Protein AF-A0ABD2CGH9-F1 (afdb_monomer_lite)

InterPro domains:
  IPR011611 Carbohydrate kinase PfkB [PF00294] (59-188)
  IPR029056 Ribokinase-like [G3DSA:3.40.1190.20] (50-191)
  IPR029056 Ribokinase-like [SSF53613] (57-189)

Sequence (191 aa):
MHREKSKSGDYGNCKKWGISLGRRKKENDEEEKEEKEEEEVEEEGGGGGESMHASLDGRMHAGHGRQSCGGVGRNVADALIKLGAHDTRFISVVGNDEPGTAIFQSLKGGGGTLKRSSDVSTASCTVVVDAKGECCFIVGEMEAFAAIDINLIRKYQTQLEAASIIVIDANLPAETMALTLDIASHAKIPG

Structure (mmCIF, N/CA/C/O backbone):
data_AF-A0ABD2CGH9-F1
#
_entry.id   AF-A0ABD2CGH9-F1
#
loop_
_atom_site.group_PDB
_atom_site.id
_atom_site.type_symbol
_atom_site.label_atom_id
_atom_site.label_alt_id
_atom_site.label_comp_id
_atom_site.label_asym_id
_atom_site.label_entity_id
_atom_site.label_seq_id
_atom_site.pdbx_PDB_ins_code
_atom_site.Cartn_x
_atom_site.Cartn_y
_atom_site.Cartn_z
_atom_site.occupancy
_atom_site.B_iso_or_equiv
_atom_site.auth_seq_id
_atom_site.auth_comp_id
_atom_site.auth_asym_id
_atom_site.auth_atom_id
_atom_site.pdbx_PDB_model_num
ATOM 1 N N . MET A 1 1 ? 20.293 53.505 -8.451 1.00 36.25 1 MET A N 1
ATOM 2 C CA . MET A 1 1 ? 19.397 53.484 -9.627 1.00 36.25 1 MET A CA 1
ATOM 3 C C . MET A 1 1 ? 20.113 52.704 -10.725 1.00 36.25 1 MET A C 1
ATOM 5 O O . MET A 1 1 ? 21.212 53.107 -11.068 1.00 36.25 1 MET A O 1
ATOM 9 N N . HIS A 1 2 ? 19.507 51.605 -11.204 1.00 28.83 2 HIS A N 1
ATOM 10 C CA . HIS A 1 2 ? 19.951 50.703 -12.293 1.00 28.83 2 HIS A CA 1
ATOM 11 C C . HIS A 1 2 ? 21.218 49.854 -12.075 1.00 28.83 2 HIS A C 1
ATOM 13 O O . HIS A 1 2 ? 22.191 50.335 -11.522 1.00 28.83 2 HIS A O 1
ATOM 19 N N . ARG A 1 3 ? 21.340 48.612 -12.566 1.00 29.73 3 ARG A N 1
ATOM 20 C CA . ARG A 1 3 ? 20.429 47.532 -13.017 1.00 29.73 3 ARG A CA 1
ATOM 21 C C . ARG A 1 3 ? 21.360 46.328 -13.247 1.00 29.73 3 ARG A C 1
ATOM 23 O O . ARG A 1 3 ? 22.384 46.489 -13.908 1.00 29.73 3 ARG A O 1
ATOM 30 N N . GLU A 1 4 ? 21.018 45.160 -12.715 1.00 31.20 4 GLU A N 1
ATOM 31 C CA . GLU A 1 4 ? 21.734 43.900 -12.946 1.00 31.20 4 GLU A CA 1
ATOM 32 C C . GLU A 1 4 ? 21.699 43.472 -14.422 1.00 31.20 4 GLU A C 1
ATOM 34 O O . GLU A 1 4 ? 20.716 43.696 -15.135 1.00 31.20 4 GLU A O 1
ATOM 39 N N . LYS A 1 5 ? 22.763 42.792 -14.860 1.00 31.66 5 LYS A N 1
ATOM 40 C CA . LYS A 1 5 ? 22.749 41.881 -16.009 1.00 31.66 5 LYS A CA 1
ATOM 41 C C . LYS A 1 5 ? 23.450 40.585 -15.601 1.00 31.66 5 LYS A C 1
ATOM 43 O O . LYS A 1 5 ? 24.67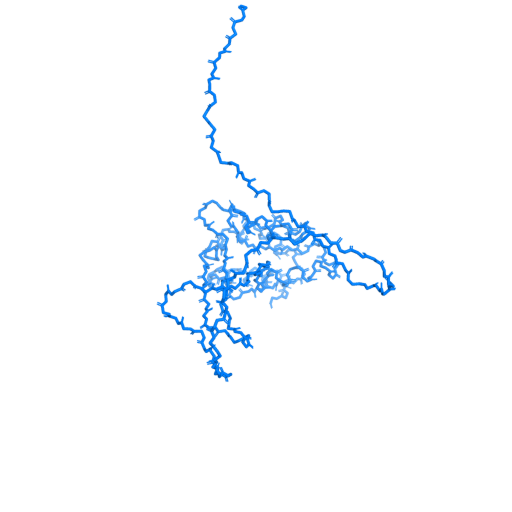2 40.502 -15.669 1.00 31.66 5 LYS A O 1
ATOM 48 N N . SER A 1 6 ? 22.675 39.582 -15.203 1.00 32.91 6 SER A N 1
ATOM 49 C CA . SER A 1 6 ? 23.096 38.181 -15.204 1.00 32.91 6 SER A CA 1
ATOM 50 C C . SER A 1 6 ? 22.719 37.564 -16.554 1.00 32.91 6 SER A C 1
ATOM 52 O O . SER A 1 6 ? 21.614 37.761 -17.062 1.00 32.91 6 SER A O 1
ATOM 54 N N . LYS A 1 7 ? 23.678 36.882 -17.187 1.00 34.38 7 LYS A N 1
ATOM 55 C CA . LYS A 1 7 ? 23.459 36.106 -18.410 1.00 34.38 7 LYS A CA 1
ATOM 56 C C . LYS A 1 7 ? 22.973 34.710 -18.033 1.00 34.38 7 LYS A C 1
ATOM 58 O O . LYS A 1 7 ? 23.550 34.056 -17.170 1.00 34.38 7 LYS A O 1
ATOM 63 N N . SER A 1 8 ? 21.914 34.313 -18.719 1.00 31.30 8 SER A N 1
ATOM 64 C CA . SER A 1 8 ? 21.252 33.016 -18.733 1.00 31.30 8 SER A CA 1
ATOM 65 C C . SER A 1 8 ? 22.154 31.918 -19.303 1.00 31.30 8 SER A C 1
ATOM 67 O O . SER A 1 8 ? 22.686 32.070 -20.403 1.00 31.30 8 SER A O 1
ATOM 69 N N . GLY A 1 9 ? 22.283 30.815 -18.566 1.00 30.45 9 GLY A N 1
ATOM 70 C CA . GLY A 1 9 ? 22.695 29.514 -19.086 1.00 30.45 9 GLY A CA 1
ATOM 71 C C . GLY A 1 9 ? 21.442 28.694 -19.365 1.00 30.45 9 GLY A C 1
ATOM 72 O O . GLY A 1 9 ? 20.690 28.381 -18.447 1.00 30.45 9 GLY A O 1
ATOM 73 N N . ASP A 1 10 ? 21.216 28.446 -20.645 1.00 31.41 10 ASP A N 1
ATOM 74 C CA . ASP A 1 10 ? 20.105 27.715 -21.237 1.00 31.41 10 ASP A CA 1
ATOM 75 C C . ASP A 1 10 ? 20.426 26.214 -21.210 1.00 31.41 10 ASP A C 1
ATOM 77 O O . ASP A 1 10 ? 21.454 25.793 -21.741 1.00 31.41 10 ASP A O 1
ATOM 81 N N . TYR A 1 11 ? 19.580 25.415 -20.562 1.00 32.00 11 TYR A N 1
ATOM 82 C CA . TYR A 1 11 ? 19.571 23.964 -20.715 1.00 32.00 11 TYR A CA 1
ATOM 83 C C . TYR A 1 11 ? 18.130 23.474 -20.754 1.00 32.00 11 TYR A C 1
ATOM 85 O O . TYR A 1 11 ? 17.391 23.569 -19.778 1.00 32.00 11 TYR A O 1
ATOM 93 N N . GLY A 1 12 ? 17.799 22.843 -21.877 1.00 28.53 12 GLY A N 1
ATOM 94 C CA . GLY A 1 12 ? 16.924 21.681 -21.861 1.00 28.53 12 GLY A CA 1
ATOM 95 C C . GLY A 1 12 ? 15.449 21.986 -22.034 1.00 28.53 12 GLY A C 1
ATOM 96 O O . GLY A 1 12 ? 14.645 21.791 -21.131 1.00 28.53 12 GLY A O 1
ATOM 97 N N . ASN A 1 13 ? 15.115 22.382 -23.257 1.00 27.69 13 ASN A N 1
ATOM 98 C CA . ASN A 1 13 ? 13.826 22.222 -23.916 1.00 27.69 13 ASN A CA 1
ATOM 99 C C . ASN A 1 13 ? 13.112 20.911 -23.500 1.00 27.69 13 ASN A C 1
ATOM 101 O O . ASN A 1 13 ? 13.360 19.842 -24.060 1.00 27.69 13 ASN A O 1
ATOM 105 N N . CYS A 1 14 ? 12.225 20.992 -22.506 1.00 26.69 14 CYS A N 1
ATOM 106 C CA . CYS A 1 14 ? 11.329 19.906 -22.134 1.00 26.69 14 CYS A CA 1
ATOM 107 C C . CYS A 1 14 ? 10.221 19.852 -23.191 1.00 26.69 14 CYS A C 1
ATOM 109 O O . CYS A 1 14 ? 9.248 20.612 -23.147 1.00 26.69 14 CYS A O 1
ATOM 111 N N . LYS A 1 15 ? 10.416 19.002 -24.206 1.00 30.06 15 LYS A N 1
ATOM 112 C CA . LYS A 1 15 ? 9.392 18.711 -25.207 1.00 30.06 15 LYS A CA 1
ATOM 113 C C . LYS A 1 15 ? 8.159 18.157 -24.483 1.00 30.06 15 LYS A C 1
ATOM 115 O O . LYS A 1 15 ? 8.192 17.073 -23.906 1.00 30.06 15 LYS A O 1
ATOM 120 N N . LYS A 1 16 ? 7.087 18.953 -24.508 1.00 26.23 16 LYS A N 1
ATOM 121 C CA . LYS A 1 16 ? 5.715 18.592 -24.135 1.00 26.23 16 LYS A CA 1
ATOM 122 C C . LYS A 1 16 ? 5.336 17.239 -24.746 1.00 26.23 16 LYS A C 1
ATOM 124 O O . LYS A 1 16 ? 5.300 17.128 -25.966 1.00 26.23 16 LYS A O 1
ATOM 129 N N . TRP A 1 17 ? 4.915 16.289 -23.918 1.00 23.52 17 TRP A N 1
ATOM 130 C CA . TRP A 1 17 ? 3.978 15.246 -24.334 1.00 23.52 17 TRP A CA 1
ATOM 131 C C . TRP A 1 17 ? 2.638 15.543 -23.665 1.00 23.52 17 TRP A C 1
ATOM 133 O O . TRP A 1 17 ? 2.460 15.359 -22.464 1.00 23.52 17 TRP A O 1
ATOM 143 N N . GLY A 1 18 ? 1.730 16.127 -24.447 1.00 24.75 18 GLY A N 1
ATOM 144 C CA . GLY A 1 18 ? 0.342 16.363 -24.070 1.00 24.75 18 GLY A CA 1
ATOM 145 C C . GLY A 1 18 ? -0.521 15.165 -24.455 1.00 24.75 18 GLY A C 1
ATOM 146 O O . GLY A 1 18 ? -0.383 14.610 -25.540 1.00 24.75 18 GLY A O 1
ATOM 147 N N . ILE A 1 19 ? -1.418 14.786 -23.550 1.00 21.94 19 ILE A N 1
ATOM 148 C CA . ILE A 1 19 ? -2.481 13.802 -23.760 1.00 21.94 19 ILE A CA 1
ATOM 149 C C . ILE A 1 19 ? -3.500 14.369 -24.761 1.00 21.94 19 ILE A C 1
ATOM 151 O O . ILE A 1 19 ? -3.940 15.507 -24.605 1.00 21.94 19 ILE A O 1
ATOM 155 N N . SER A 1 20 ? -3.950 13.555 -25.718 1.00 23.47 20 SER A N 1
ATOM 156 C CA . SER A 1 20 ? -5.209 13.773 -26.439 1.00 23.47 20 SER A CA 1
ATOM 157 C C . SER A 1 20 ? -6.052 12.496 -26.394 1.00 23.47 20 SER A C 1
ATOM 159 O O . SER A 1 20 ? -5.605 11.421 -26.789 1.00 23.47 20 SER A O 1
ATOM 161 N N . LEU A 1 21 ? -7.266 12.618 -25.851 1.00 25.00 21 LEU A N 1
ATOM 162 C CA . LEU A 1 21 ? -8.317 11.600 -25.844 1.00 25.00 21 LEU A CA 1
ATOM 163 C C . LEU A 1 21 ? -9.212 11.798 -27.075 1.00 25.00 21 LEU A C 1
ATOM 165 O O . LEU A 1 21 ? -9.715 12.899 -27.284 1.00 25.00 21 LEU A O 1
ATOM 169 N N . GLY A 1 22 ? -9.515 10.724 -27.810 1.00 24.78 22 GLY A N 1
ATOM 170 C CA . GLY A 1 22 ? -10.530 10.723 -28.871 1.00 24.78 22 GLY A CA 1
ATOM 171 C C . GLY A 1 22 ? -11.381 9.448 -28.856 1.00 24.78 22 GLY A C 1
ATOM 172 O O . GLY A 1 22 ? -10.868 8.347 -29.039 1.00 24.78 22 GLY A O 1
ATOM 173 N N . ARG A 1 23 ? -12.693 9.585 -28.610 1.00 24.39 23 ARG A N 1
ATOM 174 C CA . ARG A 1 23 ? -13.708 8.511 -28.697 1.00 24.39 23 ARG A CA 1
ATOM 175 C C . ARG A 1 23 ? -14.078 8.210 -30.166 1.00 24.39 23 ARG A C 1
ATOM 177 O O . ARG A 1 23 ? -14.249 9.136 -30.946 1.00 24.39 23 ARG A O 1
ATOM 184 N N . ARG A 1 24 ? -14.332 6.930 -30.495 1.00 23.77 24 ARG A N 1
ATOM 185 C CA . ARG A 1 24 ? -15.142 6.450 -31.658 1.00 23.77 24 ARG A CA 1
ATOM 186 C C . ARG A 1 24 ? -16.606 6.929 -31.509 1.00 23.77 24 ARG A C 1
ATOM 188 O O . ARG A 1 24 ? -17.055 7.010 -30.369 1.00 23.77 24 ARG A O 1
ATOM 195 N N . LYS A 1 25 ? -17.455 7.209 -32.514 1.00 28.75 25 LYS A N 1
ATOM 196 C CA . LYS A 1 25 ? -17.687 6.765 -33.920 1.00 28.75 25 LYS A CA 1
ATOM 197 C C . LYS A 1 25 ? -18.629 7.826 -34.581 1.00 28.75 25 LYS A C 1
ATOM 199 O O . LYS A 1 25 ? -19.409 8.414 -33.836 1.00 28.75 25 LYS A O 1
ATOM 204 N N . LYS A 1 26 ? -18.641 8.095 -35.898 1.00 28.45 26 LYS A N 1
ATOM 205 C CA . LYS A 1 26 ? -19.394 7.413 -36.988 1.00 28.45 26 LYS A CA 1
ATOM 206 C C . LYS A 1 26 ? -19.057 8.062 -38.355 1.00 28.45 26 LYS A C 1
ATOM 208 O O . LYS A 1 26 ? -18.653 9.216 -38.378 1.00 28.45 26 LYS A O 1
ATOM 213 N N . GLU A 1 27 ? -19.263 7.284 -39.419 1.00 32.00 27 GLU A N 1
ATOM 214 C CA . GLU A 1 27 ? -19.057 7.546 -40.859 1.00 32.00 27 GLU A CA 1
ATOM 215 C C . GLU A 1 27 ? -19.671 8.855 -41.394 1.00 32.00 27 GLU A C 1
ATOM 217 O O . GLU A 1 27 ? -20.805 9.188 -41.047 1.00 32.00 27 GLU A O 1
ATOM 222 N N . ASN A 1 28 ? -18.926 9.552 -42.263 1.00 27.97 28 ASN A N 1
ATOM 223 C CA . ASN A 1 28 ? -19.323 9.919 -43.631 1.00 27.97 28 ASN A CA 1
ATOM 224 C C . ASN A 1 28 ? -18.117 10.502 -44.396 1.00 27.97 28 ASN A C 1
ATOM 226 O O . ASN A 1 28 ? -17.175 10.999 -43.781 1.00 27.97 28 ASN A O 1
ATOM 230 N N . ASP A 1 29 ? -18.178 10.333 -45.714 1.00 30.34 29 ASP A N 1
ATOM 231 C CA . ASP A 1 29 ? -17.123 10.415 -46.730 1.00 30.34 29 ASP A CA 1
ATOM 232 C C . ASP A 1 29 ? -16.525 11.813 -47.001 1.00 30.34 29 ASP A C 1
ATOM 234 O O . ASP A 1 29 ? -17.114 12.819 -46.613 1.00 30.34 29 ASP A O 1
ATOM 238 N N . GLU A 1 30 ? -15.410 11.803 -47.762 1.00 30.58 30 GLU A N 1
ATOM 239 C CA . GLU A 1 30 ? -14.770 12.926 -48.496 1.00 30.58 30 GLU A CA 1
ATOM 240 C C . GLU A 1 30 ? -14.028 13.935 -47.573 1.00 30.58 30 GLU A C 1
ATOM 242 O O . GLU A 1 30 ? -14.586 14.426 -46.606 1.00 30.58 30 GLU A O 1
ATOM 247 N N . GLU A 1 31 ? -12.729 14.251 -47.669 1.00 30.86 31 GLU A N 1
ATOM 248 C CA . GLU A 1 31 ? -11.847 14.567 -48.801 1.00 30.86 31 GLU A CA 1
ATOM 249 C C . GLU A 1 31 ? -10.366 14.643 -48.327 1.00 30.86 31 GLU A C 1
ATOM 251 O O . GLU A 1 31 ? -10.095 14.949 -47.169 1.00 30.86 31 GLU A O 1
ATOM 256 N N . GLU A 1 32 ? -9.457 14.376 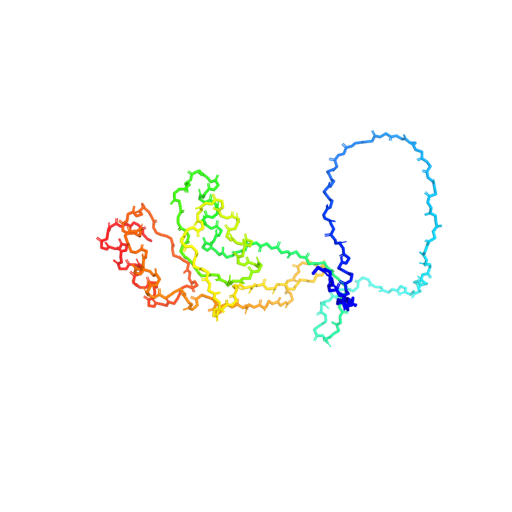-49.279 1.00 29.23 32 GLU A N 1
ATOM 257 C CA . GLU A 1 32 ? -8.097 14.927 -49.523 1.00 29.23 32 GLU A CA 1
ATOM 258 C C . GLU A 1 32 ? -7.033 14.947 -48.399 1.00 29.23 32 GLU A C 1
ATOM 260 O O . GLU A 1 32 ? -7.198 15.538 -47.343 1.00 29.23 32 GLU A O 1
ATOM 265 N N . LYS A 1 33 ? -5.941 14.169 -48.506 1.00 26.38 33 LYS A N 1
ATOM 266 C CA . LYS A 1 33 ? -4.719 14.323 -49.344 1.00 26.38 33 LYS A CA 1
ATOM 267 C C . LYS A 1 33 ? -3.802 15.477 -48.907 1.00 26.38 33 LYS A C 1
ATOM 269 O O . LYS A 1 33 ? -4.254 16.598 -48.769 1.00 26.38 33 LYS A O 1
ATOM 274 N N . GLU A 1 34 ? -2.504 15.144 -48.860 1.00 28.20 34 GLU A N 1
ATOM 275 C CA . GLU A 1 34 ? -1.331 15.960 -48.475 1.00 28.20 34 GLU A CA 1
ATOM 276 C C . GLU A 1 34 ? -1.133 15.970 -46.946 1.00 28.20 34 GLU A C 1
ATOM 278 O O . GLU A 1 34 ? -2.019 16.342 -46.199 1.00 28.20 34 GLU A O 1
ATOM 283 N N . GLU A 1 35 ? -0.068 15.417 -46.367 1.00 31.38 35 GLU A N 1
ATOM 284 C CA . GLU A 1 35 ? 1.346 15.543 -46.713 1.00 31.38 35 GLU A CA 1
ATOM 285 C C . GLU A 1 35 ? 2.062 14.179 -46.631 1.00 31.38 35 GLU A C 1
ATOM 287 O O . GLU A 1 35 ? 1.964 13.440 -45.650 1.00 31.38 35 GLU A O 1
ATOM 292 N N . LYS A 1 36 ? 2.775 13.842 -47.709 1.00 27.47 36 LYS A N 1
ATOM 293 C CA . LYS A 1 36 ? 3.824 12.823 -47.738 1.00 27.47 36 LYS A CA 1
ATOM 294 C C . LYS A 1 36 ? 5.134 13.526 -47.418 1.00 27.47 36 LYS A C 1
ATOM 296 O O . LYS A 1 36 ? 5.447 14.476 -48.121 1.00 27.47 36 LYS A O 1
ATOM 301 N N . GLU A 1 37 ? 5.877 13.008 -46.453 1.00 29.98 37 GLU A N 1
ATOM 302 C CA . GLU A 1 37 ? 7.336 12.831 -46.466 1.00 29.98 37 GLU A CA 1
ATOM 303 C C . GLU A 1 37 ? 7.746 12.434 -45.048 1.00 29.98 37 GLU A C 1
ATOM 305 O O . GLU A 1 37 ? 7.591 13.228 -44.132 1.00 29.98 37 GLU A O 1
ATOM 310 N N . GLU A 1 38 ? 8.181 11.185 -44.863 1.00 30.69 38 GLU A N 1
ATOM 311 C CA . GLU A 1 38 ? 9.367 10.829 -44.070 1.00 30.69 38 GLU A CA 1
ATOM 312 C C . GLU A 1 38 ? 9.548 9.297 -44.036 1.00 30.69 38 GLU A C 1
ATOM 314 O O . GLU A 1 38 ? 8.655 8.545 -43.653 1.00 30.69 38 GLU A O 1
ATOM 319 N N . GLU A 1 39 ? 10.734 8.894 -44.503 1.00 30.09 39 GLU A N 1
ATOM 320 C CA . GLU A 1 39 ? 11.463 7.634 -44.294 1.00 30.09 39 GLU A CA 1
ATOM 321 C C . GLU A 1 39 ? 10.817 6.293 -44.689 1.00 30.09 39 GLU A C 1
ATOM 323 O O . GLU A 1 39 ? 10.213 5.573 -43.896 1.00 30.09 39 GLU A O 1
ATOM 328 N N . GLU A 1 40 ? 11.119 5.881 -45.926 1.00 26.98 40 GLU A N 1
ATOM 329 C CA . GLU A 1 40 ? 11.309 4.471 -46.271 1.00 26.98 40 GLU A CA 1
ATOM 330 C C . GLU A 1 40 ? 12.522 3.924 -45.497 1.00 26.98 40 GLU A C 1
ATOM 332 O O . GLU A 1 40 ? 13.662 4.314 -45.751 1.00 26.98 40 GLU A O 1
ATOM 337 N N . VAL A 1 41 ? 12.283 2.998 -44.569 1.00 31.56 41 VAL A N 1
ATOM 338 C CA . VAL A 1 41 ? 13.291 2.016 -44.159 1.00 31.5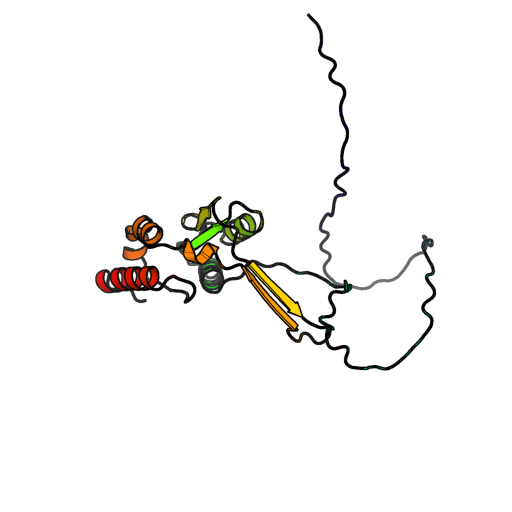6 41 VAL A CA 1
ATOM 339 C C . VAL A 1 41 ? 12.829 0.675 -44.709 1.00 31.56 41 VAL A C 1
ATOM 341 O O . VAL A 1 41 ? 11.741 0.203 -44.386 1.00 31.56 41 VAL A O 1
ATOM 344 N N . GLU A 1 42 ? 13.647 0.112 -45.592 1.00 30.66 42 GLU A N 1
ATOM 345 C CA . GLU A 1 42 ? 13.445 -1.181 -46.238 1.00 30.66 42 GLU A CA 1
ATOM 346 C C . GLU A 1 42 ? 13.230 -2.286 -45.193 1.00 30.66 42 GLU A C 1
ATOM 348 O O . GLU A 1 42 ? 14.104 -2.573 -44.373 1.00 30.66 42 GLU A O 1
ATOM 353 N N . GLU A 1 43 ? 12.062 -2.928 -45.236 1.00 33.72 43 GLU A N 1
ATOM 354 C CA . GLU A 1 43 ? 11.781 -4.161 -44.506 1.00 33.72 43 GLU A CA 1
ATOM 355 C C . GLU A 1 43 ? 11.944 -5.333 -45.487 1.00 33.72 43 GLU A C 1
ATOM 357 O O . GLU A 1 43 ? 11.011 -5.734 -46.184 1.00 33.72 43 GLU A O 1
ATOM 362 N N . GLU A 1 44 ? 13.163 -5.869 -45.585 1.00 34.59 44 GLU A N 1
ATOM 363 C CA . GLU A 1 44 ? 13.398 -7.168 -46.215 1.00 34.59 44 GLU A CA 1
ATOM 364 C C . GLU A 1 44 ? 13.434 -8.280 -45.160 1.00 34.59 44 GLU A C 1
ATOM 366 O O . GLU A 1 44 ? 14.259 -8.269 -44.247 1.00 34.59 44 GLU A O 1
ATOM 371 N N . GLY A 1 45 ? 12.600 -9.305 -45.364 1.00 31.17 45 GLY A N 1
ATOM 372 C CA . GLY A 1 45 ? 12.904 -10.665 -44.912 1.00 31.17 45 GLY A CA 1
ATOM 373 C C . GLY A 1 45 ? 11.872 -11.301 -43.987 1.00 31.17 45 GLY A C 1
ATOM 374 O O . GLY A 1 45 ? 11.989 -11.243 -42.769 1.00 31.17 45 GLY A O 1
ATOM 375 N N . GLY A 1 46 ? 10.892 -11.988 -44.580 1.00 31.69 46 GLY A N 1
ATOM 376 C CA . GLY A 1 46 ? 9.929 -12.813 -43.859 1.00 31.69 46 GLY A CA 1
ATOM 377 C C . GLY A 1 46 ? 10.528 -14.022 -43.129 1.00 31.69 46 GLY A C 1
ATOM 378 O O . GLY A 1 46 ? 11.594 -14.531 -43.468 1.00 31.69 46 GLY A O 1
ATOM 379 N N . GLY A 1 47 ? 9.763 -14.544 -42.171 1.00 30.81 47 GLY A N 1
ATOM 380 C CA . GLY A 1 47 ? 10.026 -15.835 -41.547 1.00 30.81 47 GLY A CA 1
ATOM 381 C C . GLY A 1 47 ? 9.144 -16.086 -40.329 1.00 30.81 47 GLY A C 1
ATOM 382 O O . GLY A 1 47 ? 9.385 -15.508 -39.284 1.00 30.81 47 GLY A O 1
ATOM 383 N N . GLY A 1 48 ? 8.153 -16.971 -40.486 1.00 30.16 48 GLY A N 1
ATOM 384 C CA . GLY A 1 48 ? 7.600 -17.812 -39.418 1.00 30.16 48 GLY A CA 1
ATOM 385 C C . GLY A 1 48 ? 6.839 -17.121 -38.284 1.00 30.16 48 GLY A C 1
ATOM 386 O O . GLY A 1 48 ? 7.400 -16.399 -37.472 1.00 30.16 48 GLY A O 1
ATOM 387 N N . GLY A 1 49 ? 5.559 -17.471 -38.135 1.00 38.00 49 GLY A N 1
ATOM 388 C CA . GLY A 1 49 ? 4.832 -17.319 -36.873 1.00 38.00 49 GLY A CA 1
ATOM 389 C C . GLY A 1 49 ? 5.394 -18.260 -35.806 1.00 38.00 49 GLY A C 1
ATOM 390 O O . GLY A 1 49 ? 4.733 -19.215 -35.407 1.00 38.00 49 GLY A O 1
ATOM 391 N N . GLU A 1 50 ? 6.630 -18.021 -35.380 1.00 44.47 50 GLU A N 1
ATOM 392 C CA . GLU A 1 50 ? 7.207 -18.648 -34.207 1.00 44.47 50 GLU A CA 1
ATOM 393 C C . GLU A 1 50 ? 6.831 -17.827 -32.979 1.00 44.47 50 GLU A C 1
ATOM 395 O O . GLU A 1 50 ? 6.872 -16.597 -32.953 1.00 44.47 50 GLU A O 1
ATOM 400 N N . SER A 1 51 ? 6.415 -18.548 -31.947 1.00 45.28 51 SER A N 1
ATOM 401 C CA . SER A 1 51 ? 6.171 -18.038 -30.610 1.00 45.28 51 SER A CA 1
ATOM 402 C C . SER A 1 51 ? 7.434 -17.346 -30.082 1.00 45.28 51 SER A C 1
ATOM 404 O O . SER A 1 51 ? 8.264 -17.998 -29.449 1.00 45.28 51 SER A O 1
ATOM 406 N N . MET A 1 52 ? 7.571 -16.038 -30.312 1.00 51.34 52 MET A N 1
ATOM 407 C CA . MET A 1 52 ? 8.591 -15.215 -29.667 1.00 51.34 52 MET A CA 1
ATOM 408 C C . MET A 1 52 ? 8.280 -15.139 -28.172 1.00 51.34 52 MET A C 1
ATOM 410 O O . MET A 1 52 ? 7.562 -14.260 -27.705 1.00 51.34 52 MET A O 1
ATOM 414 N N . HIS A 1 53 ? 8.787 -16.114 -27.425 1.00 62.22 53 HIS A N 1
ATOM 415 C CA . HIS A 1 53 ? 8.907 -16.006 -25.983 1.00 62.22 53 HIS A CA 1
ATOM 416 C C . HIS A 1 53 ? 9.862 -14.846 -25.704 1.00 62.22 53 HIS A C 1
ATOM 418 O O . HIS A 1 53 ? 10.929 -14.784 -26.320 1.00 62.22 53 HIS A O 1
ATOM 424 N N . ALA A 1 54 ? 9.489 -13.928 -24.811 1.00 68.94 54 ALA A N 1
ATOM 425 C CA . ALA A 1 54 ? 10.363 -12.817 -24.452 1.00 68.94 54 ALA A CA 1
ATOM 426 C C . ALA A 1 54 ? 11.748 -13.360 -24.060 1.00 68.94 54 ALA A C 1
ATOM 428 O O . ALA A 1 54 ? 11.872 -14.202 -23.161 1.00 68.94 54 ALA A O 1
ATOM 429 N N . SER A 1 55 ? 12.783 -12.931 -24.781 1.00 77.81 55 SER A N 1
ATOM 430 C CA . SER A 1 55 ? 14.164 -13.309 -24.507 1.00 77.81 55 SER A CA 1
ATOM 431 C C . SER A 1 55 ? 14.703 -12.416 -23.397 1.00 77.81 55 SER A C 1
ATOM 433 O O . SER A 1 55 ? 14.825 -11.208 -23.569 1.00 77.81 55 SER A O 1
ATOM 435 N N . LEU A 1 56 ? 15.046 -12.996 -22.247 1.00 83.06 56 LEU A N 1
ATOM 436 C CA . LEU A 1 56 ? 15.687 -12.274 -21.141 1.00 83.06 56 LEU A CA 1
ATOM 437 C C . LEU A 1 56 ? 17.201 -12.152 -21.387 1.00 83.06 56 LEU A C 1
ATOM 439 O O . LEU A 1 56 ? 18.010 -12.627 -20.595 1.00 83.06 56 LEU A O 1
ATOM 443 N N . ASP A 1 57 ? 17.585 -11.569 -22.523 1.00 88.38 57 ASP A N 1
ATOM 444 C CA . ASP A 1 57 ? 18.972 -11.494 -23.008 1.00 88.38 57 ASP A CA 1
ATOM 445 C C . ASP A 1 57 ? 19.638 -10.124 -22.771 1.00 88.38 57 ASP A C 1
ATOM 447 O O . ASP A 1 57 ? 20.776 -9.895 -23.184 1.00 88.38 57 ASP A O 1
ATOM 451 N N . GLY A 1 58 ? 18.935 -9.218 -22.085 1.00 87.50 58 GLY A N 1
ATOM 452 C CA . GLY A 1 58 ? 19.418 -7.883 -21.730 1.00 87.50 58 GLY A CA 1
ATOM 453 C C . GLY A 1 58 ? 19.320 -6.848 -22.852 1.00 87.50 58 GLY A C 1
ATOM 454 O O . GLY A 1 58 ? 19.813 -5.732 -22.679 1.00 87.50 58 GLY A O 1
ATOM 455 N N . ARG A 1 59 ? 18.699 -7.177 -23.992 1.00 88.94 59 ARG A N 1
ATOM 456 C CA . ARG A 1 59 ? 18.464 -6.214 -25.075 1.00 88.94 59 ARG A CA 1
ATOM 457 C C . ARG A 1 59 ? 17.262 -5.315 -24.785 1.00 88.94 59 ARG A C 1
ATOM 459 O O . ARG A 1 59 ? 16.389 -5.620 -23.976 1.00 88.94 59 ARG A O 1
ATOM 466 N N . MET A 1 60 ? 17.223 -4.180 -25.478 1.00 88.06 60 MET A N 1
ATOM 467 C CA . MET A 1 60 ? 16.067 -3.289 -25.478 1.00 88.06 60 MET A CA 1
ATOM 468 C C . MET A 1 60 ? 15.033 -3.787 -26.489 1.00 88.06 60 MET A C 1
ATOM 470 O O . MET A 1 60 ? 15.363 -4.018 -27.651 1.00 88.06 60 MET A O 1
ATOM 474 N N . HIS A 1 61 ? 13.779 -3.897 -26.056 1.00 86.75 61 HIS A N 1
ATOM 475 C CA . HIS A 1 61 ? 12.650 -4.263 -26.907 1.00 86.75 61 HIS A CA 1
ATOM 476 C C . HIS A 1 61 ? 11.684 -3.083 -27.042 1.00 86.75 61 HIS A C 1
ATOM 478 O O . HIS A 1 61 ? 11.446 -2.354 -26.076 1.00 86.75 61 HIS A O 1
ATOM 484 N N . ALA A 1 62 ? 11.113 -2.900 -28.233 1.00 89.56 62 ALA A N 1
ATOM 485 C CA . ALA A 1 62 ? 10.012 -1.964 -28.427 1.00 89.56 62 ALA A CA 1
ATOM 486 C C . ALA A 1 62 ? 8.756 -2.480 -27.705 1.00 89.56 62 ALA A C 1
ATOM 488 O O . ALA A 1 62 ? 8.459 -3.674 -27.731 1.00 89.56 62 ALA A O 1
ATOM 489 N N . GLY A 1 63 ? 8.008 -1.583 -27.065 1.00 89.75 63 GLY A N 1
ATOM 490 C CA . GLY A 1 63 ? 6.828 -1.957 -26.294 1.00 89.75 63 GLY A CA 1
ATOM 491 C C . GLY A 1 63 ? 6.032 -0.753 -25.808 1.00 89.75 63 GLY A C 1
ATOM 492 O O . GLY A 1 63 ? 6.406 0.396 -26.032 1.00 89.75 63 GLY A O 1
ATOM 493 N N . HIS A 1 64 ? 4.923 -1.033 -25.125 1.00 92.12 64 HIS A N 1
ATOM 494 C CA . HIS A 1 64 ? 4.045 -0.020 -24.548 1.00 92.12 64 HIS A CA 1
ATOM 495 C C . HIS A 1 64 ? 3.956 -0.202 -23.036 1.00 92.12 64 HIS A C 1
ATOM 497 O O . HIS A 1 64 ? 3.763 -1.314 -22.547 1.00 92.12 64 HIS A O 1
ATOM 503 N N . GLY A 1 65 ? 4.057 0.903 -22.300 1.00 92.50 65 GLY A N 1
ATOM 504 C CA . GLY A 1 65 ? 3.864 0.933 -20.855 1.00 92.50 65 GLY A CA 1
ATOM 505 C C . GLY A 1 65 ? 2.485 1.467 -20.483 1.00 92.50 65 GLY A C 1
ATOM 506 O O . GLY A 1 65 ? 1.951 2.369 -21.129 1.00 92.50 65 GLY A O 1
ATOM 507 N N . ARG A 1 66 ? 1.917 0.945 -19.396 1.00 94.31 66 ARG A N 1
ATOM 508 C CA . ARG A 1 66 ? 0.753 1.535 -18.733 1.00 94.31 66 ARG A CA 1
ATOM 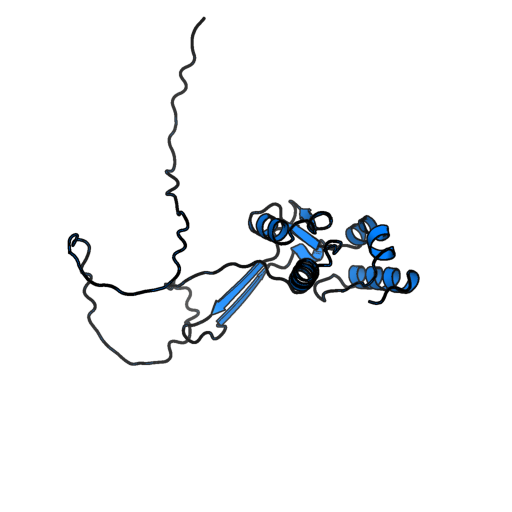509 C C . ARG A 1 66 ? 0.989 1.545 -17.234 1.00 94.31 66 ARG A C 1
ATOM 511 O O . ARG A 1 66 ? 1.460 0.564 -16.674 1.00 94.31 66 ARG A O 1
ATOM 518 N N . GLN A 1 67 ? 0.598 2.638 -16.591 1.00 94.12 67 GLN A N 1
ATOM 519 C CA . GLN A 1 67 ? 0.640 2.776 -15.141 1.00 94.12 67 GLN A CA 1
ATOM 520 C C . GLN A 1 67 ? -0.774 2.885 -14.572 1.00 94.12 67 GLN A C 1
ATOM 522 O O . GLN A 1 67 ? -1.700 3.395 -15.211 1.00 94.12 67 GLN A O 1
ATOM 527 N N . SER A 1 68 ? -0.944 2.381 -13.355 1.00 94.81 68 SER A N 1
ATOM 528 C CA . SER A 1 68 ? -2.183 2.485 -12.590 1.00 94.81 68 SER A CA 1
ATOM 529 C C . SER A 1 68 ? -1.886 2.398 -11.100 1.00 94.81 68 SER A C 1
ATOM 531 O O . SER A 1 68 ? -0.979 1.674 -10.698 1.00 94.81 68 SER A O 1
ATOM 533 N N . CYS A 1 69 ? -2.682 3.075 -10.274 1.00 95.12 69 CYS A N 1
ATOM 534 C CA . CYS A 1 69 ? -2.607 2.919 -8.824 1.00 95.12 69 CYS A CA 1
ATOM 535 C C . CYS A 1 69 ? -3.165 1.547 -8.416 1.00 95.12 69 CYS A C 1
ATOM 537 O O . CYS A 1 69 ? -4.360 1.298 -8.585 1.00 95.12 69 CYS A O 1
ATOM 539 N N . GLY A 1 70 ? -2.299 0.677 -7.896 1.00 92.94 70 GLY A N 1
ATOM 540 C CA . GLY A 1 70 ? -2.645 -0.666 -7.423 1.00 92.94 70 GLY A CA 1
ATOM 541 C C . GLY A 1 70 ? -2.586 -0.815 -5.899 1.00 92.94 70 GLY A C 1
ATOM 542 O O . GLY A 1 70 ? -2.641 0.169 -5.163 1.00 92.94 70 GLY A O 1
ATOM 543 N N . GLY A 1 71 ? -2.460 -2.065 -5.445 1.00 93.19 71 GLY A N 1
ATOM 544 C CA . GLY A 1 71 ? -2.449 -2.458 -4.032 1.00 93.19 71 GLY A CA 1
ATOM 545 C C . GLY A 1 71 ? -3.817 -2.953 -3.557 1.00 93.19 71 GLY A C 1
ATOM 546 O O . GLY A 1 71 ? -4.833 -2.301 -3.801 1.00 93.19 71 GLY A O 1
ATOM 547 N N . VAL A 1 72 ? -3.851 -4.108 -2.884 1.00 94.38 72 VAL A N 1
ATOM 548 C CA . VAL A 1 72 ? -5.105 -4.750 -2.448 1.00 94.38 72 VAL A CA 1
ATOM 549 C C . VAL A 1 72 ? -5.855 -3.842 -1.476 1.00 94.38 72 VAL A C 1
ATOM 551 O O . VAL A 1 72 ? -6.982 -3.446 -1.776 1.00 94.38 72 VAL A O 1
ATOM 554 N N . GLY A 1 73 ? -5.210 -3.409 -0.386 1.00 93.94 73 GLY A N 1
ATOM 555 C CA . GLY A 1 73 ? -5.827 -2.488 0.576 1.00 93.94 73 GLY A CA 1
ATOM 556 C C . GLY A 1 73 ? -6.310 -1.172 -0.054 1.00 93.94 73 GLY A C 1
ATOM 557 O O . GLY A 1 73 ? -7.424 -0.717 0.213 1.00 93.94 73 GLY A O 1
ATOM 558 N N . ARG A 1 74 ? -5.523 -0.591 -0.971 1.00 94.56 74 ARG A N 1
ATOM 559 C CA . ARG A 1 74 ? -5.899 0.632 -1.703 1.00 94.56 74 ARG A CA 1
ATOM 560 C C . ARG A 1 74 ? -7.128 0.406 -2.579 1.00 94.56 74 ARG A C 1
ATOM 562 O O . ARG A 1 74 ? -7.993 1.276 -2.640 1.00 94.56 74 ARG A O 1
ATOM 569 N N . ASN A 1 75 ? -7.207 -0.724 -3.280 1.00 95.00 75 ASN A N 1
ATOM 570 C CA . ASN A 1 75 ? -8.326 -1.037 -4.169 1.00 95.00 75 ASN A CA 1
ATOM 571 C C . ASN A 1 75 ? -9.622 -1.272 -3.395 1.00 95.00 75 ASN A C 1
ATOM 573 O O . ASN A 1 75 ? -10.672 -0.809 -3.838 1.00 95.00 75 ASN A O 1
ATOM 577 N N . VAL A 1 76 ? -9.545 -1.919 -2.229 1.00 94.44 76 VAL A N 1
ATOM 578 C CA . VAL A 1 76 ? -10.686 -2.035 -1.312 1.00 94.44 76 VAL A CA 1
ATOM 579 C C . VAL A 1 76 ? -11.155 -0.645 -0.877 1.00 94.44 76 VAL A C 1
ATOM 581 O O . VAL A 1 76 ? -12.335 -0.332 -1.015 1.00 94.44 76 VAL A O 1
ATOM 584 N N . ALA A 1 77 ? -10.239 0.224 -0.440 1.00 94.00 77 ALA A N 1
ATOM 585 C CA . ALA A 1 77 ? -10.589 1.583 -0.031 1.00 94.00 77 ALA A CA 1
ATOM 586 C C . ALA A 1 77 ? -11.209 2.410 -1.175 1.00 94.00 77 ALA A C 1
ATOM 588 O O . ALA A 1 77 ? -12.249 3.039 -0.993 1.00 94.00 77 ALA A O 1
ATOM 589 N N . ASP A 1 78 ? -10.613 2.382 -2.370 1.00 93.81 78 ASP A N 1
ATOM 590 C CA . ASP A 1 78 ? -11.123 3.074 -3.563 1.00 93.81 78 ASP A CA 1
ATOM 591 C C . ASP A 1 78 ? -12.524 2.571 -3.957 1.00 93.81 78 ASP A C 1
ATOM 593 O O . ASP A 1 78 ? -13.406 3.369 -4.281 1.00 93.81 78 ASP A O 1
ATOM 597 N N . ALA A 1 79 ? -12.765 1.258 -3.881 1.00 94.31 79 ALA A N 1
ATOM 598 C CA . ALA A 1 79 ? -14.077 0.674 -4.141 1.00 94.31 79 ALA A CA 1
ATOM 599 C C . ALA A 1 79 ? -15.128 1.136 -3.119 1.00 94.31 79 ALA A C 1
ATOM 601 O O . ALA A 1 79 ? -16.198 1.589 -3.521 1.00 94.31 79 ALA A O 1
ATOM 602 N N . LEU A 1 80 ? -14.818 1.091 -1.818 1.00 93.31 80 LEU A N 1
ATOM 603 C CA . LEU A 1 80 ? -15.724 1.546 -0.755 1.00 93.31 80 LEU A CA 1
ATOM 604 C C . LEU A 1 80 ? -16.094 3.027 -0.919 1.00 93.31 80 LEU A C 1
ATOM 606 O O . LEU A 1 80 ? -17.272 3.386 -0.866 1.00 93.31 80 LEU A O 1
ATOM 610 N N . ILE A 1 81 ? -15.110 3.879 -1.221 1.00 92.25 81 ILE A N 1
ATOM 611 C CA . ILE A 1 81 ? -15.330 5.309 -1.476 1.00 92.25 81 ILE A CA 1
ATOM 612 C C . ILE A 1 81 ? -16.251 5.515 -2.686 1.00 92.25 81 ILE A C 1
ATOM 614 O O . ILE A 1 81 ? -17.166 6.339 -2.633 1.00 92.25 81 ILE A O 1
ATOM 618 N N . LYS A 1 82 ? -16.039 4.764 -3.775 1.00 92.06 82 LYS A N 1
ATOM 619 C CA . LYS A 1 82 ? -16.876 4.830 -4.987 1.00 92.06 82 LYS A CA 1
ATOM 620 C C . LYS A 1 82 ? -18.296 4.305 -4.771 1.00 92.06 82 LYS A C 1
ATOM 622 O O . LYS A 1 82 ? -19.202 4.761 -5.462 1.00 92.06 82 LYS A O 1
ATOM 627 N N . LEU A 1 83 ? -18.487 3.384 -3.828 1.00 94.31 83 LEU A N 1
ATOM 628 C CA . LEU A 1 83 ? -19.794 2.842 -3.444 1.00 94.31 83 LEU A CA 1
ATOM 629 C C . LEU A 1 83 ? -20.558 3.732 -2.448 1.00 94.31 83 LEU A C 1
ATOM 631 O O . LEU A 1 83 ? -21.693 3.412 -2.107 1.00 94.31 83 LEU A O 1
ATOM 635 N N . GLY A 1 84 ? -19.976 4.854 -2.013 1.00 92.62 84 GLY A N 1
ATOM 636 C CA . GLY A 1 84 ? -20.642 5.849 -1.167 1.00 92.62 84 GLY A CA 1
ATOM 637 C C . GLY A 1 84 ? -20.188 5.870 0.295 1.00 92.62 84 GLY A C 1
ATOM 638 O O . GLY A 1 84 ? -20.629 6.738 1.045 1.00 92.62 84 GLY A O 1
ATOM 639 N N . ALA A 1 85 ? -19.271 4.987 0.707 1.00 91.50 85 ALA A N 1
ATOM 640 C CA . ALA A 1 85 ? -18.647 5.036 2.033 1.00 91.50 85 ALA A CA 1
ATOM 641 C C . ALA A 1 85 ? -17.537 6.104 2.063 1.00 91.50 85 ALA A C 1
ATOM 643 O O . ALA A 1 85 ? -16.340 5.811 2.116 1.00 91.50 85 ALA A O 1
ATOM 644 N N . HIS A 1 86 ? -17.928 7.374 1.948 1.00 89.19 86 HIS A N 1
ATOM 645 C CA . HIS A 1 86 ? -17.009 8.514 1.831 1.00 89.19 86 HIS A CA 1
ATOM 646 C C . HIS A 1 86 ? -16.158 8.762 3.089 1.00 89.19 86 HIS A C 1
ATOM 648 O O . HIS A 1 86 ? -15.148 9.466 3.040 1.00 89.19 86 HIS A O 1
ATOM 654 N N . ASP A 1 87 ? -16.544 8.181 4.221 1.00 89.19 87 ASP A N 1
ATOM 655 C CA . ASP A 1 87 ? -15.812 8.193 5.482 1.00 89.19 87 ASP A CA 1
ATOM 656 C C . ASP A 1 87 ? -14.743 7.090 5.588 1.00 89.19 87 ASP A C 1
ATOM 658 O O . ASP A 1 87 ? -14.016 7.049 6.581 1.00 89.19 87 ASP A O 1
ATOM 662 N N . THR A 1 88 ? -14.561 6.270 4.545 1.00 92.31 88 THR A N 1
ATOM 663 C CA . THR A 1 88 ? -13.466 5.293 4.457 1.00 92.31 88 THR A CA 1
ATOM 664 C C . THR A 1 88 ? -12.112 5.958 4.730 1.00 92.31 88 THR A C 1
ATOM 666 O O . THR A 1 88 ? -11.806 7.054 4.240 1.00 92.31 88 THR A O 1
ATOM 669 N N . ARG A 1 89 ? -11.278 5.286 5.527 1.00 93.06 89 ARG A N 1
ATOM 670 C CA . ARG A 1 89 ? -9.914 5.706 5.865 1.00 93.06 89 ARG A CA 1
ATOM 671 C C . ARG A 1 89 ? -8.933 4.650 5.386 1.00 93.06 89 ARG A C 1
ATOM 673 O O . ARG A 1 89 ? -9.026 3.496 5.784 1.00 93.06 89 ARG A O 1
ATOM 680 N N . PHE A 1 90 ? -7.990 5.052 4.540 1.00 94.75 90 PHE A N 1
ATOM 681 C CA . PHE A 1 90 ? -6.908 4.183 4.089 1.00 94.75 90 PHE A CA 1
ATOM 682 C C . PHE A 1 90 ? -5.626 4.550 4.838 1.00 94.75 90 PHE A C 1
ATOM 684 O O . PHE A 1 90 ? -5.034 5.600 4.572 1.00 94.75 90 PHE A O 1
ATOM 691 N N . ILE A 1 91 ? -5.246 3.736 5.824 1.00 95.25 91 ILE A N 1
ATOM 692 C CA . ILE A 1 91 ? -4.009 3.917 6.595 1.00 95.25 91 ILE A CA 1
ATOM 693 C C . ILE A 1 91 ? -2.891 3.160 5.878 1.00 95.25 91 ILE A C 1
ATOM 695 O O . ILE A 1 91 ? -2.910 1.936 5.814 1.00 95.25 91 ILE A O 1
ATOM 699 N N . SER A 1 92 ? -1.933 3.892 5.315 1.00 95.81 92 SER A N 1
ATOM 700 C CA . SER A 1 92 ? -0.772 3.329 4.613 1.00 95.81 92 SER A CA 1
ATOM 701 C C . SER A 1 92 ? 0.351 4.368 4.527 1.00 95.81 92 SER A C 1
ATOM 703 O O . SER A 1 92 ? 0.173 5.522 4.936 1.00 95.81 92 SER A O 1
ATOM 705 N N . VAL A 1 93 ? 1.495 3.974 3.969 1.00 96.50 93 VAL A N 1
ATOM 706 C CA . VAL A 1 93 ? 2.623 4.855 3.648 1.00 96.50 93 VAL A CA 1
ATOM 707 C C . VAL A 1 93 ? 2.835 4.927 2.136 1.00 96.50 93 VAL A C 1
ATOM 709 O O . VAL A 1 93 ? 2.690 3.928 1.435 1.00 96.50 93 VAL A O 1
ATOM 712 N N . VAL A 1 94 ? 3.172 6.117 1.644 1.00 96.88 94 VAL A N 1
ATOM 713 C CA . VAL A 1 94 ? 3.694 6.370 0.292 1.00 96.88 94 VAL A CA 1
ATOM 714 C C . VAL A 1 94 ? 4.910 7.290 0.377 1.00 96.88 94 VAL A C 1
ATOM 716 O O . VAL A 1 94 ? 5.091 8.000 1.371 1.00 96.88 94 VAL A O 1
ATOM 719 N N . GLY A 1 95 ? 5.727 7.297 -0.668 1.00 97.44 95 GLY A N 1
ATOM 720 C CA . GLY A 1 95 ? 6.831 8.232 -0.808 1.00 97.44 95 GLY A CA 1
ATOM 721 C C . GLY A 1 95 ? 6.369 9.659 -1.110 1.00 97.44 95 GLY A C 1
ATOM 722 O O . GLY A 1 95 ? 5.225 9.919 -1.499 1.00 97.44 95 GLY A O 1
ATOM 723 N N . ASN A 1 96 ? 7.289 10.606 -0.947 1.00 96.38 96 ASN A N 1
ATOM 724 C CA . ASN A 1 96 ? 7.167 11.981 -1.433 1.00 96.38 96 ASN A CA 1
ATOM 725 C C . ASN A 1 96 ? 7.532 12.070 -2.925 1.00 96.38 96 ASN A C 1
ATOM 727 O O . ASN A 1 96 ? 8.394 12.847 -3.327 1.00 96.38 96 ASN A O 1
ATOM 731 N N . ASP A 1 97 ? 6.865 11.259 -3.742 1.00 96.75 97 ASP A N 1
ATOM 732 C CA . ASP A 1 97 ? 7.122 11.100 -5.170 1.00 96.75 97 ASP A CA 1
ATOM 733 C C . ASP A 1 97 ? 5.829 11.208 -6.009 1.00 96.75 97 ASP A C 1
ATOM 735 O O . ASP A 1 97 ? 4.718 11.439 -5.507 1.00 96.75 97 ASP A O 1
ATOM 739 N N . GLU A 1 98 ? 5.988 11.128 -7.331 1.00 96.19 98 GLU A N 1
ATOM 740 C CA . GLU A 1 98 ? 4.887 11.235 -8.292 1.00 96.19 98 GLU A CA 1
ATOM 741 C C . GLU A 1 98 ? 3.884 10.068 -8.165 1.00 96.19 98 GLU A C 1
ATOM 743 O O . GLU A 1 98 ? 2.688 10.357 -8.023 1.00 96.19 98 GLU A O 1
ATOM 748 N N . PRO A 1 99 ? 4.311 8.791 -8.032 1.00 96.25 99 PRO A N 1
ATOM 749 C CA . PRO A 1 99 ? 3.391 7.685 -7.758 1.00 96.25 99 PRO A CA 1
ATOM 750 C C . PRO A 1 99 ? 2.593 7.863 -6.458 1.00 96.25 99 PRO A C 1
ATOM 752 O O . PRO A 1 99 ? 1.379 7.636 -6.433 1.00 96.25 99 PRO A O 1
ATOM 755 N N . GLY A 1 100 ? 3.230 8.333 -5.382 1.00 95.69 100 GLY A N 1
ATOM 756 C CA . GLY A 1 100 ? 2.565 8.610 -4.108 1.00 95.69 100 GLY A CA 1
ATOM 757 C C . GLY A 1 100 ? 1.536 9.733 -4.226 1.00 95.69 100 GLY A C 1
ATOM 758 O O . GLY A 1 100 ? 0.451 9.678 -3.633 1.00 95.69 100 GLY A O 1
ATOM 759 N N . THR A 1 101 ? 1.825 10.734 -5.060 1.00 94.75 101 THR A N 1
ATOM 760 C CA . THR A 1 101 ? 0.872 11.794 -5.401 1.00 94.75 101 THR A CA 1
ATOM 761 C C . THR A 1 101 ? -0.315 11.255 -6.195 1.00 94.75 101 THR A C 1
ATOM 763 O O . THR A 1 101 ? -1.456 11.581 -5.851 1.00 94.75 101 THR A O 1
ATOM 766 N N . ALA A 1 102 ? -0.081 10.390 -7.184 1.00 94.81 102 ALA A N 1
ATOM 767 C CA . ALA A 1 102 ? -1.139 9.749 -7.960 1.00 94.81 102 ALA A CA 1
ATOM 768 C C . ALA A 1 102 ? -2.065 8.898 -7.070 1.00 94.81 102 ALA A C 1
ATOM 770 O O . ALA A 1 102 ? -3.291 9.031 -7.142 1.00 94.81 102 ALA A O 1
ATOM 771 N N . ILE A 1 103 ? -1.504 8.094 -6.155 1.00 95.38 103 ILE A N 1
ATOM 772 C CA . ILE A 1 103 ? -2.286 7.304 -5.188 1.00 95.38 103 ILE A CA 1
ATOM 773 C C . ILE A 1 103 ? -3.136 8.223 -4.307 1.00 95.38 103 ILE A C 1
ATOM 775 O O . ILE A 1 103 ? -4.341 7.998 -4.177 1.00 95.38 103 ILE A O 1
ATOM 779 N N . PHE A 1 104 ? -2.544 9.281 -3.749 1.00 93.25 104 PHE A N 1
ATOM 780 C CA . PHE A 1 104 ? -3.262 10.230 -2.898 1.00 93.25 104 PHE A CA 1
ATOM 781 C C . PHE A 1 104 ? -4.453 10.877 -3.623 1.00 93.25 104 PHE A C 1
ATOM 783 O O . PHE A 1 104 ? -5.561 10.912 -3.087 1.00 93.25 104 PHE A O 1
ATOM 790 N N . GLN A 1 105 ? -4.250 11.351 -4.856 1.00 91.75 105 GLN A N 1
ATOM 791 C CA . GLN A 1 105 ? -5.310 11.966 -5.663 1.00 91.75 105 GLN A CA 1
ATOM 792 C C . GLN A 1 105 ? -6.416 10.968 -6.020 1.00 91.75 105 GLN A C 1
ATOM 794 O O . GLN A 1 105 ? -7.596 11.325 -6.064 1.00 91.75 105 GLN A O 1
ATOM 799 N N . SER A 1 106 ? -6.051 9.702 -6.229 1.00 90.75 106 SER A N 1
ATOM 800 C CA . SER A 1 106 ? -7.000 8.665 -6.621 1.00 90.75 106 SER A CA 1
ATOM 801 C C . SER A 1 106 ? -8.064 8.361 -5.556 1.00 90.75 106 SER A C 1
ATOM 803 O O . SER A 1 106 ? -9.160 7.937 -5.910 1.00 90.75 106 SER A O 1
ATOM 805 N N . LEU A 1 107 ? -7.785 8.643 -4.276 1.00 89.94 107 LEU A N 1
ATOM 806 C CA . LEU A 1 107 ? -8.672 8.351 -3.142 1.00 89.94 107 LEU A CA 1
ATOM 807 C C . LEU A 1 107 ? -9.658 9.486 -2.793 1.00 89.94 107 LEU A C 1
ATOM 809 O O . LEU A 1 107 ? -10.335 9.397 -1.773 1.00 89.94 107 LEU A O 1
ATOM 813 N N . LYS A 1 108 ? -9.750 10.555 -3.603 1.00 74.56 108 LYS A N 1
ATOM 814 C CA . LYS A 1 108 ? -10.806 11.601 -3.568 1.00 74.56 108 LYS A CA 1
ATOM 815 C C . LYS A 1 108 ? -11.296 12.042 -2.164 1.00 74.56 108 LYS A C 1
ATOM 817 O O . LYS A 1 108 ? -12.493 12.212 -1.957 1.00 74.56 108 LYS A O 1
ATOM 822 N N . GLY A 1 109 ? -10.388 12.243 -1.203 1.00 64.62 109 GLY A N 1
ATOM 823 C CA . GLY A 1 109 ? -10.712 12.680 0.170 1.00 64.62 109 GLY A CA 1
ATOM 824 C C . GLY A 1 109 ? -10.387 11.667 1.278 1.00 64.62 109 GLY A C 1
ATOM 825 O O . GLY A 1 109 ? -10.177 12.071 2.417 1.00 64.62 109 GLY A O 1
ATOM 826 N N . GLY A 1 110 ? -10.215 10.381 0.948 1.00 64.38 110 GLY A N 1
ATOM 827 C CA . GLY A 1 110 ? -9.741 9.340 1.878 1.00 64.38 110 GLY A CA 1
ATOM 828 C C . GLY A 1 110 ? -8.235 9.392 2.187 1.00 64.38 110 GLY A C 1
ATOM 829 O O . GLY A 1 110 ? -7.735 8.605 2.986 1.00 64.38 110 GLY A O 1
ATOM 830 N N . GLY A 1 111 ? -7.497 10.322 1.570 1.00 69.06 111 GLY A N 1
ATOM 831 C CA . GLY A 1 111 ? -6.038 10.434 1.678 1.00 69.06 111 GLY A CA 1
ATOM 832 C C . GLY A 1 111 ? -5.512 10.986 3.009 1.00 69.06 111 GLY A C 1
ATOM 833 O O . GLY A 1 111 ? -4.307 10.963 3.227 1.00 69.06 111 GLY A O 1
ATOM 834 N N . GLY A 1 112 ? -6.369 11.471 3.915 1.00 79.94 112 GLY A N 1
ATOM 835 C CA . GLY A 1 112 ? -5.934 12.086 5.184 1.00 79.94 112 GLY A CA 1
ATOM 836 C C . GLY A 1 112 ? -5.198 11.135 6.142 1.00 79.94 112 GLY A C 1
ATOM 837 O O . GLY A 1 112 ? -4.478 11.577 7.039 1.00 79.94 112 GLY A O 1
ATOM 838 N N . THR A 1 113 ? -5.352 9.827 5.942 1.00 88.62 113 THR A N 1
ATOM 839 C CA . THR A 1 113 ? -4.664 8.769 6.696 1.00 88.62 113 THR A CA 1
ATOM 840 C C . THR A 1 113 ? -3.499 8.137 5.930 1.00 88.62 113 THR A C 1
ATOM 842 O O . THR A 1 113 ? -2.848 7.230 6.443 1.00 88.62 113 THR A O 1
ATOM 845 N N . LEU A 1 114 ? -3.197 8.639 4.730 1.00 93.25 114 LEU A N 1
ATOM 846 C CA . LEU A 1 114 ? -2.048 8.220 3.939 1.00 93.25 114 LEU A CA 1
ATOM 847 C C . LEU A 1 114 ? -0.820 9.033 4.368 1.00 93.25 114 LEU A C 1
ATOM 849 O O . LEU A 1 114 ? -0.724 10.231 4.093 1.00 93.25 114 LEU A O 1
ATOM 853 N N . LYS A 1 115 ? 0.129 8.397 5.059 1.00 94.69 115 LYS A N 1
ATOM 854 C CA . LYS A 1 115 ? 1.382 9.046 5.461 1.00 94.69 115 LYS A CA 1
ATOM 855 C C . LYS A 1 115 ? 2.288 9.183 4.240 1.00 94.69 115 LYS A C 1
ATOM 857 O O . LYS A 1 115 ? 2.597 8.191 3.588 1.00 94.69 115 LYS A O 1
ATOM 862 N N . ARG A 1 116 ? 2.760 10.400 3.972 1.00 94.94 116 ARG A N 1
ATOM 863 C CA . ARG A 1 116 ? 3.854 10.626 3.025 1.00 94.94 116 ARG A CA 1
ATOM 864 C C . ARG A 1 116 ? 5.193 10.623 3.751 1.00 94.94 116 ARG A C 1
ATOM 866 O O . ARG A 1 116 ? 5.305 11.232 4.815 1.00 94.94 116 ARG A O 1
ATOM 873 N N . SER A 1 117 ? 6.177 9.939 3.187 1.00 95.19 117 SER A N 1
ATOM 874 C CA . SER A 1 117 ? 7.515 9.796 3.756 1.00 95.19 117 SER A CA 1
ATOM 875 C C . SER A 1 117 ? 8.579 10.220 2.750 1.00 95.19 117 SER A C 1
ATOM 877 O O . SER A 1 117 ? 8.458 9.927 1.566 1.00 95.19 117 SER A O 1
ATOM 879 N N . SER A 1 118 ? 9.630 10.894 3.216 1.00 95.94 118 SER A N 1
ATOM 880 C CA . SER A 1 118 ? 10.832 11.139 2.403 1.00 95.94 118 SER A CA 1
ATOM 881 C C . SER A 1 118 ? 11.856 10.007 2.519 1.00 95.94 118 SER A C 1
ATOM 883 O O . SER A 1 118 ? 12.805 9.981 1.745 1.00 95.94 118 SER A O 1
ATOM 885 N N . ASP A 1 119 ? 11.673 9.092 3.475 1.00 95.75 119 ASP A N 1
ATOM 886 C CA . ASP A 1 119 ? 12.639 8.030 3.786 1.00 95.75 119 ASP A CA 1
ATOM 887 C C . ASP A 1 119 ? 12.450 6.773 2.921 1.00 95.75 119 ASP A C 1
ATOM 889 O O . ASP A 1 119 ? 13.310 5.898 2.903 1.00 95.75 119 ASP A O 1
ATOM 893 N N . VAL A 1 120 ? 11.313 6.662 2.224 1.00 96.19 120 VAL A N 1
ATOM 894 C CA . VAL A 1 120 ? 10.966 5.525 1.358 1.00 96.19 120 VAL A CA 1
ATOM 895 C C . VAL A 1 120 ? 10.327 6.022 0.066 1.00 96.19 120 VAL A C 1
ATOM 897 O O . VAL A 1 120 ? 9.603 7.020 0.077 1.00 96.19 120 VAL A O 1
ATOM 900 N N . SER A 1 121 ? 10.554 5.302 -1.031 1.00 96.94 121 SER A N 1
ATOM 901 C CA . SER A 1 121 ? 9.783 5.466 -2.268 1.00 96.94 121 SER A CA 1
ATOM 902 C C . SER A 1 121 ? 8.399 4.838 -2.126 1.00 96.94 121 SER A C 1
ATOM 904 O O . SER A 1 121 ? 8.189 3.939 -1.313 1.00 96.94 121 SER A O 1
ATOM 906 N N . THR A 1 122 ? 7.436 5.289 -2.924 1.00 97.81 122 THR A N 1
ATOM 907 C CA . THR A 1 122 ? 6.136 4.624 -3.043 1.00 97.81 122 THR A CA 1
ATOM 908 C C . THR A 1 122 ? 6.307 3.213 -3.596 1.00 97.81 122 THR A C 1
ATOM 910 O O . THR A 1 122 ? 7.008 3.020 -4.586 1.00 97.81 122 THR A O 1
ATOM 913 N N . ALA A 1 123 ? 5.623 2.241 -2.982 1.00 97.12 123 ALA A N 1
ATOM 914 C CA . ALA A 1 123 ? 5.667 0.858 -3.437 1.00 97.12 123 ALA A CA 1
ATOM 915 C C . ALA A 1 123 ? 5.223 0.725 -4.904 1.00 97.12 123 ALA A C 1
ATOM 917 O O . ALA A 1 123 ? 4.230 1.323 -5.333 1.00 97.12 123 ALA A O 1
ATOM 918 N N . SER A 1 124 ? 5.961 -0.081 -5.657 1.00 95.94 124 SER A N 1
ATOM 919 C CA . SER A 1 124 ? 5.882 -0.188 -7.111 1.00 95.94 124 SER A CA 1
ATOM 920 C C . SER A 1 124 ? 5.924 -1.663 -7.521 1.00 95.94 124 SER A C 1
ATOM 922 O O . SER A 1 124 ? 6.610 -2.481 -6.914 1.00 95.94 124 SER A O 1
ATOM 924 N N . CYS A 1 125 ? 5.136 -2.027 -8.532 1.00 95.94 125 CYS A N 1
ATOM 925 C CA . CYS A 1 125 ? 5.124 -3.369 -9.104 1.00 95.94 125 CYS A CA 1
ATOM 926 C C . CYS A 1 125 ? 5.164 -3.240 -10.622 1.00 95.94 125 CYS A C 1
ATOM 928 O O . CYS A 1 125 ? 4.168 -2.866 -11.245 1.00 95.94 125 CYS A O 1
ATOM 930 N N . THR A 1 126 ? 6.309 -3.559 -11.212 1.00 96.06 126 THR A N 1
ATOM 931 C CA . THR A 1 126 ? 6.491 -3.570 -12.662 1.00 96.06 126 THR A CA 1
ATOM 932 C C . THR A 1 126 ? 6.312 -4.989 -13.170 1.00 96.06 126 THR A C 1
ATOM 934 O O . THR A 1 126 ? 7.032 -5.891 -12.754 1.00 96.06 126 THR A O 1
ATOM 937 N N . VAL A 1 127 ? 5.353 -5.185 -14.070 1.00 95.25 127 VAL A N 1
ATOM 938 C CA . VAL A 1 127 ? 5.080 -6.476 -14.708 1.00 95.25 127 VAL A CA 1
ATOM 939 C C . VAL A 1 127 ? 5.458 -6.365 -16.176 1.00 95.25 127 VAL A C 1
ATOM 941 O O . VAL A 1 127 ? 4.938 -5.499 -16.880 1.00 95.25 127 VAL A O 1
ATOM 944 N N . VAL A 1 128 ? 6.343 -7.245 -16.635 1.00 93.94 128 VAL A N 1
ATOM 945 C CA . VAL A 1 128 ? 6.667 -7.382 -18.055 1.00 93.94 128 VAL A CA 1
ATOM 946 C C . VAL A 1 128 ? 5.893 -8.566 -18.607 1.00 93.94 128 VAL A C 1
ATOM 948 O O . VAL A 1 128 ? 5.981 -9.673 -18.077 1.00 93.94 128 VAL A O 1
ATOM 951 N N . VAL A 1 129 ? 5.120 -8.310 -19.658 1.00 92.81 129 VAL A N 1
ATOM 952 C CA . VAL A 1 129 ? 4.296 -9.305 -20.351 1.00 92.81 129 VAL A CA 1
ATOM 953 C C . VAL A 1 129 ? 4.750 -9.443 -21.798 1.00 92.81 129 VAL A C 1
ATOM 955 O O . VAL A 1 129 ? 5.203 -8.465 -22.397 1.00 92.81 129 VAL A O 1
ATOM 958 N N . ASP A 1 130 ? 4.631 -10.642 -22.357 1.00 90.62 130 ASP A N 1
ATOM 959 C CA . ASP A 1 130 ? 4.936 -10.891 -23.763 1.00 90.62 130 ASP A CA 1
ATOM 960 C C . ASP A 1 130 ? 3.768 -10.498 -24.690 1.00 90.62 130 ASP A C 1
ATOM 962 O O . ASP A 1 130 ? 2.711 -10.027 -24.260 1.00 90.62 130 ASP A O 1
ATOM 966 N N . ALA A 1 131 ? 3.949 -10.714 -25.995 1.00 89.25 131 ALA A N 1
ATOM 967 C CA . ALA A 1 131 ? 2.937 -10.416 -27.007 1.00 89.25 131 ALA A CA 1
ATOM 968 C C . ALA A 1 131 ? 1.652 -11.262 -26.881 1.00 89.25 131 ALA A C 1
ATOM 970 O O . ALA A 1 131 ? 0.622 -10.894 -27.446 1.00 89.25 131 ALA A O 1
ATOM 971 N N . LYS A 1 132 ? 1.690 -12.383 -26.149 1.00 90.69 132 LYS A N 1
ATOM 972 C CA . LYS A 1 132 ? 0.521 -13.223 -25.852 1.00 90.69 132 LYS A CA 1
ATOM 973 C C . LYS A 1 132 ? -0.192 -12.787 -24.569 1.00 90.69 132 LYS A C 1
ATOM 975 O O . LYS A 1 132 ? -1.273 -13.294 -24.275 1.00 90.69 132 LYS A O 1
ATOM 980 N N . GLY A 1 133 ? 0.383 -11.837 -23.829 1.00 89.00 133 GLY A N 1
ATOM 981 C CA . GLY A 1 133 ? -0.107 -11.395 -22.529 1.00 89.00 133 GLY A CA 1
ATOM 982 C C . GLY A 1 133 ? 0.334 -12.297 -21.377 1.00 89.00 133 GLY A C 1
ATOM 983 O O . GLY A 1 133 ? -0.218 -12.183 -20.282 1.00 89.00 133 GLY A O 1
ATOM 984 N N . GLU A 1 134 ? 1.304 -13.187 -21.596 1.00 91.94 134 GLU A N 1
ATOM 985 C CA . GLU A 1 134 ? 1.873 -14.027 -20.545 1.00 91.94 134 GLU A CA 1
ATOM 986 C C . GLU A 1 134 ? 2.905 -13.226 -19.743 1.00 91.94 134 GLU A C 1
ATOM 988 O O . GLU A 1 134 ? 3.700 -12.463 -20.293 1.00 91.94 134 GLU A O 1
ATOM 993 N N . CYS A 1 135 ? 2.885 -13.368 -18.417 1.00 92.06 135 CYS A N 1
ATOM 994 C CA . CYS A 1 135 ? 3.827 -12.679 -17.540 1.00 92.06 135 CYS A CA 1
ATOM 995 C C . CYS A 1 135 ? 5.228 -13.279 -17.687 1.00 92.06 135 CYS A C 1
ATOM 997 O O . CYS A 1 135 ? 5.450 -14.428 -17.310 1.00 92.06 135 CYS A O 1
ATOM 999 N N . CYS A 1 136 ? 6.182 -12.479 -18.158 1.00 91.69 136 CYS A N 1
ATOM 1000 C CA . CYS A 1 136 ? 7.584 -12.871 -18.250 1.00 91.69 136 CYS A CA 1
ATOM 1001 C C . CYS A 1 136 ? 8.269 -12.761 -16.887 1.00 91.69 136 CYS A C 1
ATOM 1003 O O . CYS A 1 136 ? 8.883 -13.715 -16.419 1.00 91.69 136 CYS A O 1
ATOM 1005 N N . PHE A 1 137 ? 8.165 -11.592 -16.246 1.00 91.75 137 PHE A N 1
ATOM 1006 C CA . PHE A 1 137 ? 8.706 -11.354 -14.908 1.00 91.75 137 PHE A CA 1
ATOM 1007 C C . PHE A 1 137 ? 8.035 -10.165 -14.214 1.00 91.75 137 PHE A C 1
ATOM 1009 O O . PHE A 1 137 ? 7.397 -9.319 -14.847 1.00 91.75 137 PHE A O 1
ATOM 1016 N N . ILE A 1 138 ? 8.210 -10.110 -12.892 1.00 94.19 138 ILE A N 1
ATOM 1017 C CA . ILE A 1 138 ? 7.690 -9.058 -12.019 1.00 94.19 138 ILE A CA 1
ATOM 1018 C C . ILE A 1 138 ? 8.832 -8.519 -11.163 1.00 94.19 138 ILE A C 1
ATOM 1020 O O . ILE A 1 138 ? 9.577 -9.291 -10.563 1.00 94.19 138 ILE A O 1
ATOM 1024 N N . VAL A 1 139 ? 8.938 -7.196 -11.083 1.00 95.56 139 VAL A N 1
ATOM 1025 C CA . VAL A 1 139 ? 9.820 -6.493 -10.148 1.00 95.56 139 VAL A CA 1
ATOM 1026 C C . VAL A 1 139 ? 8.949 -5.770 -9.133 1.00 95.56 139 VAL A C 1
ATOM 1028 O O . VAL A 1 139 ? 8.090 -4.974 -9.513 1.00 95.56 139 VAL A O 1
ATOM 1031 N N . GLY A 1 140 ? 9.157 -6.072 -7.854 1.00 95.06 140 GLY A N 1
ATOM 1032 C CA . GLY A 1 140 ? 8.450 -5.440 -6.748 1.00 95.06 140 GLY A CA 1
ATOM 1033 C C . GLY A 1 140 ? 9.394 -4.613 -5.885 1.00 95.06 140 GLY A C 1
ATOM 1034 O O . GLY A 1 140 ? 10.374 -5.142 -5.372 1.00 95.06 140 GLY A O 1
ATOM 1035 N N . GLU A 1 141 ? 9.053 -3.346 -5.697 1.00 95.25 141 GLU A N 1
ATOM 1036 C CA . GLU A 1 141 ? 9.667 -2.425 -4.739 1.00 95.25 141 GLU A CA 1
ATOM 1037 C C . GLU A 1 141 ? 8.647 -2.221 -3.615 1.00 95.25 141 GLU A C 1
ATOM 1039 O O . GLU A 1 141 ? 7.613 -1.581 -3.816 1.00 95.25 141 GLU A O 1
ATOM 1044 N N . MET A 1 142 ? 8.866 -2.856 -2.463 1.00 93.00 142 MET A N 1
ATOM 1045 C CA . MET A 1 142 ? 7.844 -3.044 -1.417 1.00 93.00 142 MET A CA 1
ATOM 1046 C C . MET A 1 142 ? 8.266 -2.484 -0.051 1.00 93.00 142 MET A C 1
ATOM 1048 O O . MET A 1 142 ? 7.563 -2.655 0.945 1.00 93.00 142 MET A O 1
ATOM 1052 N N . GLU A 1 143 ? 9.395 -1.778 0.008 1.00 92.69 143 GLU A N 1
ATOM 1053 C CA . GLU A 1 143 ? 10.015 -1.258 1.229 1.00 92.69 143 GLU A CA 1
ATOM 1054 C C . GLU A 1 143 ? 9.079 -0.320 2.003 1.00 92.69 143 GLU A C 1
ATOM 1056 O O . GLU A 1 143 ? 9.096 -0.297 3.235 1.00 92.69 143 GLU A O 1
ATOM 1061 N N . ALA A 1 144 ? 8.207 0.411 1.300 1.00 94.62 144 ALA A N 1
ATOM 1062 C CA . ALA A 1 144 ? 7.233 1.312 1.914 1.00 94.62 144 ALA A CA 1
ATOM 1063 C C . ALA A 1 144 ? 6.304 0.610 2.917 1.00 94.62 144 ALA A C 1
ATOM 1065 O O . ALA A 1 144 ? 5.870 1.234 3.887 1.00 94.62 144 ALA A O 1
ATOM 1066 N N . PHE A 1 145 ? 6.000 -0.677 2.715 1.00 93.31 145 PHE A N 1
ATOM 1067 C CA . PHE A 1 145 ? 5.103 -1.415 3.605 1.00 93.31 145 PHE A CA 1
ATOM 1068 C C . PHE A 1 145 ? 5.717 -1.673 4.981 1.00 93.31 145 PHE A C 1
ATOM 1070 O O . PHE A 1 145 ? 4.994 -1.669 5.976 1.00 93.31 145 PHE A O 1
ATOM 1077 N N . ALA A 1 146 ? 7.047 -1.772 5.075 1.00 93.50 146 ALA A N 1
ATOM 1078 C CA . ALA A 1 146 ? 7.737 -1.866 6.360 1.00 93.50 146 ALA A CA 1
ATOM 1079 C C . ALA A 1 146 ? 7.573 -0.592 7.211 1.00 93.50 146 ALA A C 1
ATOM 1081 O O . ALA A 1 146 ? 7.673 -0.648 8.433 1.00 93.50 146 ALA A O 1
ATOM 1082 N N . ALA A 1 147 ? 7.274 0.554 6.586 1.00 95.56 147 ALA A N 1
ATOM 1083 C CA . ALA A 1 147 ? 7.015 1.812 7.283 1.00 95.56 147 ALA A CA 1
ATOM 1084 C C . ALA A 1 147 ? 5.576 1.931 7.830 1.00 95.56 147 ALA A C 1
ATOM 1086 O O . ALA A 1 147 ? 5.257 2.924 8.496 1.00 95.56 147 ALA A O 1
ATOM 1087 N N . ILE A 1 148 ? 4.704 0.946 7.566 1.00 95.81 148 ILE A N 1
ATOM 1088 C CA . ILE A 1 148 ? 3.391 0.806 8.213 1.00 95.81 148 ILE A CA 1
ATOM 1089 C C . ILE A 1 148 ? 3.613 0.156 9.587 1.00 95.81 148 ILE A C 1
ATOM 1091 O O . ILE A 1 148 ? 3.336 -1.022 9.811 1.00 95.81 148 ILE A O 1
ATOM 1095 N N . ASP A 1 149 ? 4.193 0.933 10.496 1.00 95.31 149 ASP A N 1
ATOM 1096 C CA . ASP A 1 149 ? 4.634 0.477 11.811 1.00 95.31 149 ASP A CA 1
ATOM 1097 C C . ASP A 1 149 ? 3.549 0.617 12.895 1.00 95.31 149 ASP A C 1
ATOM 1099 O O . ASP A 1 149 ? 2.493 1.236 12.715 1.00 95.31 149 ASP A O 1
ATOM 1103 N N . ILE A 1 150 ? 3.836 0.070 14.077 1.00 97.25 150 ILE A N 1
ATOM 1104 C CA . ILE A 1 150 ? 2.962 0.173 15.253 1.00 97.25 150 ILE A CA 1
ATOM 1105 C C . ILE A 1 150 ? 2.657 1.628 15.649 1.00 97.25 150 ILE A C 1
ATOM 1107 O O . ILE A 1 150 ? 1.584 1.917 16.181 1.00 97.25 150 ILE A O 1
ATOM 1111 N N . ASN A 1 151 ? 3.576 2.563 15.389 1.00 96.94 151 ASN A N 1
ATOM 1112 C CA . ASN A 1 151 ? 3.394 3.970 15.739 1.00 96.94 151 ASN A CA 1
ATOM 1113 C C . ASN A 1 151 ? 2.361 4.628 14.827 1.00 96.94 151 ASN A C 1
ATOM 1115 O O . ASN A 1 151 ? 1.548 5.428 15.296 1.00 96.94 151 ASN A O 1
ATOM 1119 N N . LEU A 1 152 ? 2.354 4.268 13.543 1.00 96.19 152 LEU A N 1
ATOM 1120 C CA . LEU A 1 152 ? 1.347 4.715 12.595 1.00 96.19 152 LEU A CA 1
ATOM 1121 C C . LEU A 1 152 ? -0.048 4.231 12.997 1.00 96.19 152 LEU A C 1
ATOM 1123 O O . LEU A 1 152 ? -0.990 5.021 12.973 1.00 96.19 152 LEU A O 1
ATOM 1127 N N . ILE A 1 153 ? -0.174 2.973 13.424 1.00 96.44 153 ILE A N 1
ATOM 1128 C CA . ILE A 1 153 ? -1.446 2.426 13.918 1.00 96.44 153 ILE A CA 1
ATOM 1129 C C . ILE A 1 153 ? -1.904 3.157 15.180 1.00 96.44 153 ILE A C 1
ATOM 1131 O O . ILE A 1 153 ? -3.038 3.627 15.230 1.00 96.44 153 ILE A O 1
ATOM 1135 N N . ARG A 1 154 ? -1.015 3.357 16.162 1.00 96.88 154 ARG A N 1
ATOM 1136 C CA . ARG A 1 154 ? -1.330 4.116 17.387 1.00 96.88 154 ARG A CA 1
ATOM 1137 C C . ARG A 1 154 ? -1.760 5.551 17.103 1.00 96.88 154 ARG A C 1
ATOM 1139 O O . ARG A 1 154 ? -2.694 6.047 17.726 1.00 96.88 154 ARG A O 1
ATOM 1146 N N . LYS A 1 155 ? -1.121 6.216 16.136 1.00 96.44 155 LYS A N 1
ATOM 1147 C CA . LYS A 1 155 ? -1.502 7.570 15.703 1.00 96.44 155 LYS A CA 1
ATOM 1148 C C . LYS A 1 155 ? -2.964 7.636 15.249 1.00 96.44 155 LYS A C 1
ATOM 1150 O O . LYS A 1 155 ? -3.602 8.668 15.446 1.00 96.44 155 LYS A O 1
ATOM 1155 N N . TYR A 1 156 ? -3.471 6.565 14.641 1.00 95.38 156 TYR A N 1
ATOM 1156 C CA . TYR A 1 156 ? -4.842 6.477 14.140 1.00 95.38 156 TYR A CA 1
ATOM 1157 C C . TYR A 1 156 ? -5.750 5.571 14.990 1.00 95.38 156 TYR A C 1
ATOM 1159 O O . TYR A 1 156 ? -6.805 5.143 14.523 1.00 95.38 156 TYR A O 1
ATOM 1167 N N . GLN A 1 157 ? -5.367 5.286 16.239 1.00 95.31 157 GLN A N 1
ATOM 1168 C CA . GLN A 1 157 ? -6.090 4.358 17.108 1.00 95.31 157 GLN A CA 1
ATOM 1169 C C . GLN A 1 157 ? -7.541 4.789 17.339 1.00 95.31 157 GLN A C 1
ATOM 1171 O O . GLN A 1 157 ? -8.443 3.977 17.183 1.00 95.31 157 GLN A O 1
ATOM 1176 N N . THR A 1 158 ? -7.794 6.071 17.612 1.00 94.06 158 THR A N 1
ATOM 1177 C CA . THR A 1 158 ? -9.162 6.579 17.810 1.00 94.06 158 THR A CA 1
ATOM 1178 C C . THR A 1 158 ? -10.041 6.389 16.570 1.00 94.06 158 THR A C 1
ATOM 1180 O O . THR A 1 158 ? -11.232 6.126 16.689 1.00 94.06 158 THR A O 1
ATOM 1183 N N . GLN A 1 159 ? -9.475 6.514 15.365 1.00 92.56 159 GLN A N 1
ATOM 1184 C CA . GLN A 1 159 ? -10.204 6.272 14.119 1.00 92.56 159 GLN A CA 1
ATOM 1185 C C . GLN A 1 159 ? -10.483 4.782 13.913 1.00 92.56 159 GLN A C 1
ATOM 1187 O O . GLN A 1 159 ? -11.557 4.440 13.429 1.00 92.56 159 GLN A O 1
ATOM 1192 N N . LEU A 1 160 ? -9.538 3.912 14.286 1.00 94.12 160 LEU A N 1
ATOM 1193 C CA . LEU A 1 160 ? -9.725 2.462 14.250 1.00 94.12 160 LEU A CA 1
ATOM 1194 C C . LEU A 1 160 ? -10.820 2.024 15.228 1.00 94.12 160 LEU A C 1
ATOM 1196 O O . LEU A 1 160 ? -11.725 1.315 14.820 1.00 94.12 160 LEU A O 1
ATOM 1200 N N . GLU A 1 161 ? -10.796 2.506 16.472 1.00 95.19 161 GLU A N 1
ATOM 1201 C CA . GLU A 1 161 ? -11.792 2.192 17.514 1.00 95.19 161 GLU A CA 1
ATOM 1202 C C . GLU A 1 161 ? -13.203 2.720 17.201 1.00 95.19 161 GLU A C 1
ATOM 1204 O O . GLU A 1 161 ? -14.184 2.244 17.768 1.00 95.19 161 GLU A O 1
ATOM 1209 N N . ALA A 1 162 ? -13.320 3.700 16.303 1.00 93.56 162 ALA A N 1
ATOM 1210 C CA . ALA A 1 162 ? -14.597 4.237 15.840 1.00 93.56 162 ALA A CA 1
ATOM 1211 C C . ALA A 1 162 ? -15.100 3.589 14.535 1.00 93.56 162 ALA A C 1
ATOM 1213 O O . ALA A 1 162 ? -16.186 3.934 14.062 1.00 93.56 162 ALA A O 1
ATOM 1214 N N . ALA A 1 163 ? -14.322 2.695 13.916 1.00 94.25 163 ALA A N 1
ATOM 1215 C CA . ALA A 1 163 ? -14.672 2.095 12.635 1.00 94.25 163 ALA A CA 1
ATOM 1216 C C . ALA A 1 163 ? -15.828 1.089 12.771 1.00 94.25 163 ALA A C 1
ATOM 1218 O O . A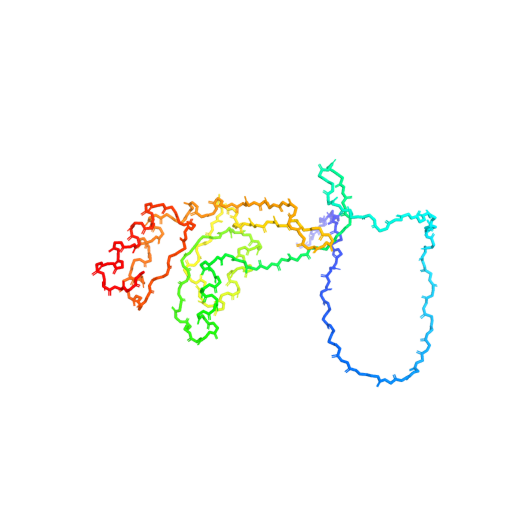LA A 1 163 ? -15.959 0.385 13.766 1.00 94.25 163 ALA A O 1
ATOM 1219 N N . SER A 1 164 ? -16.662 0.979 11.733 1.00 94.75 164 SER A N 1
ATOM 1220 C CA . SER A 1 164 ? -17.700 -0.068 11.674 1.00 94.75 164 SER A CA 1
ATOM 1221 C C . SER A 1 164 ? -17.150 -1.430 11.236 1.00 94.75 164 SER A C 1
ATOM 1223 O O . SER A 1 164 ? -17.739 -2.461 11.547 1.00 94.75 164 SER A O 1
ATOM 1225 N N . ILE A 1 165 ? -16.043 -1.427 10.493 1.00 94.56 165 ILE A N 1
ATOM 1226 C CA . ILE A 1 165 ? -15.312 -2.608 10.033 1.00 94.56 165 ILE A CA 1
ATOM 1227 C C . ILE A 1 165 ? -13.850 -2.220 9.818 1.00 94.56 165 ILE A C 1
ATOM 1229 O O . ILE A 1 165 ? -13.563 -1.105 9.370 1.00 94.56 165 ILE A O 1
ATOM 1233 N N . ILE A 1 166 ? -12.935 -3.136 10.114 1.00 95.81 166 ILE A N 1
ATOM 1234 C CA . ILE A 1 166 ? -11.516 -3.001 9.793 1.00 95.81 166 ILE A CA 1
ATOM 1235 C C . ILE A 1 166 ? -11.172 -4.075 8.761 1.00 95.81 166 ILE A C 1
ATOM 1237 O O . ILE A 1 166 ? -11.528 -5.232 8.925 1.00 95.81 166 ILE A O 1
ATOM 1241 N N . VAL A 1 167 ? -10.496 -3.688 7.678 1.00 94.69 167 VAL A N 1
ATOM 1242 C CA . VAL A 1 167 ? -9.999 -4.625 6.662 1.00 94.69 167 VAL A CA 1
ATOM 1243 C C . VAL A 1 167 ? -8.483 -4.549 6.657 1.00 94.69 167 VAL A C 1
ATOM 1245 O O . VAL A 1 167 ? -7.922 -3.461 6.507 1.00 94.69 167 VAL A O 1
ATOM 1248 N N . ILE A 1 168 ? -7.828 -5.697 6.813 1.00 93.69 168 ILE A N 1
ATOM 1249 C CA . ILE A 1 168 ? -6.371 -5.795 6.885 1.00 93.69 168 ILE A CA 1
ATOM 1250 C C . ILE A 1 168 ? -5.843 -6.496 5.632 1.00 93.69 168 ILE A C 1
ATOM 1252 O O . ILE A 1 168 ? -6.342 -7.543 5.227 1.00 93.69 168 ILE A O 1
ATOM 1256 N N . ASP A 1 169 ? -4.827 -5.898 5.016 1.00 90.62 169 ASP A N 1
ATOM 1257 C CA . ASP A 1 169 ? -4.067 -6.489 3.914 1.00 90.62 169 ASP A CA 1
ATOM 1258 C C . ASP A 1 169 ? -2.857 -7.262 4.474 1.00 90.62 169 ASP A C 1
ATOM 1260 O O . ASP A 1 169 ? -2.247 -6.849 5.460 1.00 90.62 169 ASP A O 1
ATOM 1264 N N . ALA A 1 170 ? -2.467 -8.360 3.827 1.00 88.00 170 ALA A N 1
ATOM 1265 C CA . ALA A 1 170 ? -1.348 -9.207 4.248 1.00 88.00 170 ALA A CA 1
ATOM 1266 C C . ALA A 1 170 ? 0.039 -8.572 4.005 1.00 88.00 170 ALA A C 1
ATOM 1268 O O . ALA A 1 170 ? 1.059 -9.181 4.314 1.00 88.00 170 ALA A O 1
ATOM 1269 N N . ASN A 1 171 ? 0.086 -7.351 3.465 1.00 88.44 171 ASN A N 1
ATOM 1270 C CA . ASN A 1 171 ? 1.317 -6.581 3.267 1.00 88.44 171 ASN A CA 1
ATOM 1271 C C . ASN A 1 171 ? 1.847 -5.918 4.557 1.00 88.44 171 ASN A C 1
ATOM 1273 O O . ASN A 1 171 ? 2.933 -5.342 4.541 1.00 88.44 171 ASN A O 1
ATOM 1277 N N . LEU A 1 172 ? 1.100 -5.959 5.669 1.00 89.94 172 LEU A N 1
ATOM 1278 C CA . LEU A 1 172 ? 1.525 -5.359 6.937 1.00 89.94 172 LEU A CA 1
ATOM 1279 C C . LEU A 1 172 ? 2.594 -6.211 7.649 1.00 89.94 172 LEU A C 1
ATOM 1281 O O . LEU A 1 172 ? 2.495 -7.440 7.658 1.00 89.94 172 LEU A O 1
ATOM 1285 N N . PRO A 1 173 ? 3.556 -5.582 8.353 1.00 94.00 173 PRO A N 1
ATOM 1286 C CA . PRO A 1 173 ? 4.389 -6.287 9.320 1.00 94.00 173 PRO A CA 1
ATOM 1287 C C . PRO A 1 173 ? 3.535 -7.030 10.359 1.00 94.00 173 PRO A C 1
ATOM 1289 O O . PRO A 1 173 ? 2.508 -6.521 10.815 1.00 94.00 173 PRO A O 1
ATOM 1292 N N . ALA A 1 174 ? 3.972 -8.224 10.769 1.00 94.94 174 ALA A N 1
ATOM 1293 C CA . ALA A 1 174 ? 3.190 -9.099 11.647 1.00 94.94 174 ALA A CA 1
ATOM 1294 C C . ALA A 1 174 ? 2.817 -8.440 12.989 1.00 94.94 174 ALA A C 1
ATOM 1296 O O . ALA A 1 174 ? 1.694 -8.599 13.461 1.00 94.94 174 ALA A O 1
ATOM 1297 N N . GLU A 1 175 ? 3.730 -7.664 13.580 1.00 96.31 175 GLU A N 1
ATOM 1298 C CA . GLU A 1 175 ? 3.470 -6.918 14.819 1.00 96.31 175 GLU A CA 1
ATOM 1299 C C . GLU A 1 175 ? 2.414 -5.818 14.637 1.00 96.31 175 GLU A C 1
ATOM 1301 O O . GLU A 1 175 ? 1.559 -5.627 15.503 1.00 96.31 175 GLU A O 1
ATOM 1306 N N . THR A 1 176 ? 2.427 -5.136 13.489 1.00 96.25 176 THR A N 1
ATOM 1307 C CA . THR A 1 176 ? 1.443 -4.113 13.134 1.00 96.25 176 THR A CA 1
ATOM 1308 C C . THR A 1 176 ? 0.069 -4.754 12.979 1.00 96.25 176 THR A C 1
ATOM 1310 O O . THR A 1 176 ? -0.901 -4.270 13.559 1.00 96.25 176 THR A O 1
ATOM 1313 N N . MET A 1 177 ? -0.006 -5.876 12.255 1.00 95.75 177 MET A N 1
ATOM 1314 C CA . MET A 1 177 ? -1.241 -6.642 12.082 1.00 95.75 177 MET A CA 1
ATOM 1315 C C . MET A 1 177 ? -1.799 -7.132 13.425 1.00 95.75 177 MET A C 1
ATOM 1317 O O . MET A 1 177 ? -2.990 -6.964 13.677 1.00 95.75 177 MET A O 1
ATOM 1321 N N . ALA A 1 178 ? -0.953 -7.684 14.301 1.00 96.38 178 ALA A N 1
ATOM 1322 C CA . ALA A 1 178 ? -1.363 -8.133 15.631 1.00 96.38 178 ALA A CA 1
ATOM 1323 C C . ALA A 1 178 ? -1.958 -6.986 16.462 1.00 96.38 178 ALA A C 1
ATOM 1325 O O . ALA A 1 178 ? -3.059 -7.121 16.989 1.00 96.38 178 ALA A O 1
ATOM 1326 N N . LEU A 1 179 ? -1.296 -5.823 16.495 1.00 96.94 179 LEU A N 1
ATOM 1327 C CA . LEU A 1 179 ? -1.816 -4.642 17.188 1.00 96.94 179 LEU A CA 1
ATOM 1328 C C . LEU A 1 179 ? -3.163 -4.177 16.613 1.00 96.94 179 LEU A C 1
ATOM 1330 O O . LEU A 1 179 ? -4.066 -3.820 17.367 1.00 96.94 179 LEU A O 1
ATOM 1334 N N . THR A 1 180 ? -3.314 -4.156 15.286 1.00 96.00 180 THR A N 1
ATOM 1335 C CA . THR A 1 180 ? -4.580 -3.766 14.649 1.00 96.00 180 THR A CA 1
ATOM 1336 C C . THR A 1 180 ? -5.713 -4.733 15.008 1.00 96.00 180 THR A C 1
ATOM 1338 O O . THR A 1 180 ? -6.812 -4.277 15.325 1.00 96.00 180 THR A O 1
ATOM 1341 N N . LEU A 1 181 ? -5.447 -6.043 15.016 1.00 95.62 181 LEU A N 1
ATOM 1342 C CA . LEU A 1 181 ? -6.415 -7.064 15.432 1.00 95.62 181 LEU A CA 1
ATOM 1343 C C . LEU A 1 181 ? -6.783 -6.938 16.917 1.00 95.62 181 LEU A C 1
ATOM 1345 O O . LEU A 1 181 ? -7.960 -7.045 17.265 1.00 95.62 181 LEU A O 1
ATOM 1349 N N . ASP A 1 182 ? -5.811 -6.651 17.784 1.00 96.69 182 ASP A N 1
ATOM 1350 C CA . ASP A 1 182 ? -6.057 -6.421 19.209 1.00 96.69 182 ASP A CA 1
ATOM 1351 C C . ASP A 1 182 ? -6.980 -5.217 19.430 1.00 96.69 182 ASP A C 1
ATOM 1353 O O . ASP A 1 182 ? -7.928 -5.307 20.214 1.00 96.69 182 ASP A O 1
ATOM 1357 N N . ILE A 1 183 ? -6.749 -4.105 18.722 1.00 95.56 183 ILE A N 1
ATOM 1358 C CA . ILE A 1 183 ? -7.618 -2.917 18.778 1.00 95.56 183 ILE A CA 1
ATOM 1359 C C . ILE A 1 183 ? -9.040 -3.274 18.322 1.00 95.56 183 ILE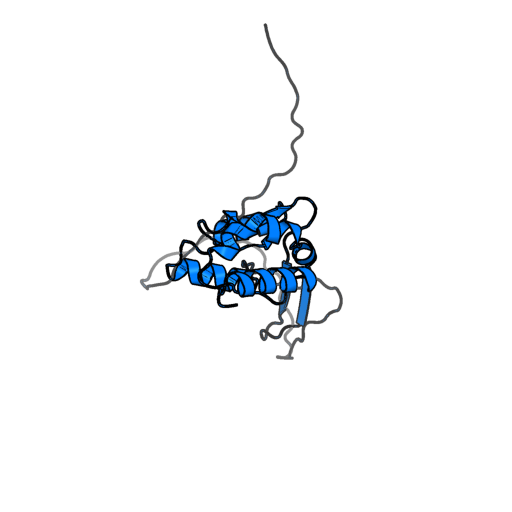 A C 1
ATOM 1361 O O . ILE A 1 183 ? -10.003 -2.958 19.023 1.00 95.56 183 ILE A O 1
ATOM 1365 N N . ALA A 1 184 ? -9.176 -3.968 17.186 1.00 94.94 184 ALA A N 1
ATOM 1366 C CA . ALA A 1 184 ? -10.474 -4.377 16.648 1.00 94.94 184 ALA A CA 1
ATOM 1367 C C . ALA A 1 184 ? -11.252 -5.258 17.641 1.00 94.94 184 ALA A C 1
ATOM 1369 O O . ALA A 1 184 ? -12.423 -5.001 17.923 1.00 94.94 184 ALA A O 1
ATOM 1370 N N . SER A 1 185 ? -10.578 -6.246 18.237 1.00 96.44 185 SER A N 1
ATOM 1371 C CA . SER A 1 185 ? -11.155 -7.159 19.227 1.00 96.44 185 SER A CA 1
ATOM 1372 C C . SER A 1 185 ? -11.645 -6.425 20.481 1.00 96.44 185 SER A C 1
ATOM 1374 O O . SER A 1 185 ? -12.792 -6.609 20.899 1.00 96.44 185 SER A O 1
ATOM 1376 N N . HIS A 1 186 ? -10.830 -5.526 21.047 1.00 96.00 186 HIS A N 1
ATOM 1377 C CA . HIS A 1 186 ? -11.211 -4.742 22.229 1.00 96.00 186 HIS A CA 1
ATOM 1378 C C . HIS A 1 186 ? -12.391 -3.803 21.955 1.00 96.00 186 HIS A C 1
ATOM 1380 O O . HIS A 1 186 ? -13.289 -3.681 22.793 1.00 96.00 186 HIS A O 1
ATOM 1386 N N . ALA A 1 187 ? -12.420 -3.178 20.777 1.00 94.31 187 ALA A N 1
ATOM 1387 C CA . ALA A 1 187 ? -13.508 -2.303 20.350 1.00 94.31 187 ALA A CA 1
ATOM 1388 C C . ALA A 1 187 ? -14.745 -3.070 19.839 1.00 94.31 187 ALA A C 1
ATOM 1390 O O . ALA A 1 187 ? -15.775 -2.455 19.565 1.00 94.31 187 ALA A O 1
ATOM 1391 N N . LYS A 1 188 ? -14.679 -4.410 19.755 1.00 95.00 188 LYS A N 1
ATOM 1392 C CA . LYS A 1 188 ? -15.726 -5.295 19.208 1.00 95.00 188 LYS A CA 1
ATOM 1393 C C . LYS A 1 188 ? -16.106 -4.946 17.767 1.00 95.00 188 LYS A C 1
ATOM 1395 O O . LYS A 1 188 ? -17.272 -5.035 17.382 1.00 95.00 188 LYS A O 1
ATOM 1400 N N . ILE A 1 189 ? -15.111 -4.554 16.983 1.00 93.19 189 ILE A N 1
ATOM 1401 C CA . ILE A 1 189 ? -15.255 -4.229 15.569 1.00 93.19 189 ILE A CA 1
ATOM 1402 C C . ILE A 1 189 ? -14.961 -5.497 14.763 1.00 93.19 189 ILE A C 1
ATOM 1404 O O . ILE A 1 189 ? -13.946 -6.146 15.019 1.00 93.19 189 ILE A O 1
ATOM 1408 N N . PRO A 1 190 ? -15.815 -5.869 13.795 1.00 84.81 190 PRO A N 1
ATOM 1409 C CA . PRO A 1 190 ? -15.496 -6.933 12.852 1.00 84.81 190 PRO A CA 1
ATOM 1410 C C . PRO A 1 190 ? -14.181 -6.634 12.116 1.00 84.81 190 PRO A C 1
ATOM 1412 O O . PRO A 1 190 ? -14.023 -5.549 11.544 1.00 84.81 190 PRO A O 1
ATOM 1415 N N . GLY A 1 191 ? -13.262 -7.598 12.152 1.00 61.22 191 GLY A N 1
ATOM 1416 C CA . GLY A 1 191 ? -11.965 -7.580 11.474 1.00 61.22 191 GLY A CA 1
ATOM 1417 C C . GLY A 1 191 ? -11.760 -8.820 10.621 1.00 61.22 191 GLY A C 1
ATOM 1418 O O . GLY A 1 191 ? -12.465 -9.825 10.878 1.00 61.22 191 GLY A O 1
#

pLDDT: mean 75.35, std 28.2, range [21.94, 97.81]

Foldseek 3Di:
DDDDDDDDDDDDDPPDDDDDDDDDDDDDDDDDDDDDDDDDDDDDDDDDPDPPDPDPPPDDDDDDDDDDDDDPLLVVLLVCCVVPVVVRARAFEAEPDDSLVRSLVSNVNNNPNYHYDPVAHGWDKDFDADPVRHTPDIDTDLVRQAVLDLVSCVVCLVVLLPDQADDDDPSHDPVSVVSSVVSCVVSVHHD

Secondary structure (DSSP, 8-state):
-----PPP-----------------------------S--------------PPP-SS-------------HHHHHHHHHHHTT-TT----EEEESSHHHHHHHHHTTTGGGGEEEESSSPPPEEEEEE-TTS-EEEEEEE-GGGGG--HHHHHHTHHHHHT-S-----TTS-HHHHHHHHHHHHHHT---

Organism: Vespula maculifrons (NCBI:txid7453)

Radius of gyration: 25.38 Å; chains: 1; bounding box: 44×72×72 Å